Protein AF-A0A9P6DRA9-F1 (afdb_monomer)

Radius of gyration: 24.25 Å; Cα contacts (8 Å, |Δi|>4): 287; chains: 1; bounding box: 82×42×51 Å

Organism: NCBI:txid1448309

Nearest PDB structures (foldseek):
  8rbz-assembly1_o  TM=2.552E-01  e=4.392E-01  Homo sapiens
  6w2q-assembly1_A  TM=3.261E-01  e=1.618E+00  synthetic construct
  7mwr-assembly1_B  TM=3.137E-01  e=1.915E+00  synthetic construct
  6q84-assembly2_D  TM=2.430E-01  e=1.915E+00  Saccharomyces cerevisiae S288C

Mean predicted aligned error: 11.17 Å

Secondary structure (DSSP, 8-state):
--HHHHHHS-SSHHHHHHHHHHHHHHHHHHT-HHHHHHHHHHHHHH--S--THHHHHHHTHHHHHHHHHTT-HHHHHHHHHHHHHS-HHHHHHHHHHHT-TTSHHHH---S-THHHHHHHHHHHHHHHHHGGG----SS-HHHHHHHHHHHHHHHHHHHTTS---HHHHHHHHHHHHHHHHHHHHHS-TT--HHHHHHHHHHHHHHHHHHHHHHGGGS-HHHHHHHHHHH-GGGS--PPPPP--TTHHHHHHHHHHHHHHHHHHHS-TTTTTTGGGS-HHHHHHHHHHHHHHHHHS--SSS--------HHHIIIIIHHHHHHHHHHSS-TT-TTTTHHHHTTS--

Sequence (346 aa):
MSLFTQLCESDSDSDAEKILVGHVTSALENGTLGTVVQVLRDIYSRSSSLNPLESAALSALPLVLVPAIRGDDSSSELVHLIGIHANAKEVILSIDELMDPGHPMFQNDEGPGDALDTRLMLILDLYQSTVPRLVIRKRPPAETLRPILERLSDAIVTLSYSEISVFNVMTSASRFADVAFTWATQSRSGCSSEDHEAIKKILTEFLLKSLVACSSRIDPDIALRVFQKVQPRYTLPRPPAPPTISHSDATRELVLLIYTTFSRIQDSSELRKYRDSEPIVTLGALVLSVHVQHLNPPLSRAPLVLPLEEGIIMRTIIPALISSAATTAIPGISGSRHLLNELYDE

Structure (mmCIF, N/CA/C/O backbone):
data_AF-A0A9P6DRA9-F1
#
_entry.id   AF-A0A9P6DRA9-F1
#
loop_
_atom_site.group_PDB
_atom_site.id
_atom_site.type_symbol
_atom_site.label_atom_id
_atom_site.label_alt_id
_atom_site.label_comp_id
_atom_site.label_asym_id
_atom_site.label_entity_id
_atom_site.label_seq_id
_atom_site.pdbx_PDB_ins_code
_atom_site.Cartn_x
_atom_site.Cartn_y
_atom_site.Cartn_z
_atom_site.occupancy
_atom_site.B_iso_or_equiv
_atom_site.auth_seq_id
_atom_site.auth_comp_id
_atom_site.auth_asym_id
_atom_site.auth_atom_id
_atom_site.pdbx_PDB_model_num
ATOM 1 N N . MET A 1 1 ? 32.140 -5.575 -18.107 1.00 72.94 1 MET A N 1
ATOM 2 C CA . MET A 1 1 ? 32.241 -5.726 -16.638 1.00 72.94 1 MET A CA 1
ATOM 3 C C . MET A 1 1 ? 30.837 -5.978 -16.106 1.00 72.94 1 MET A C 1
ATOM 5 O O . MET A 1 1 ? 29.932 -5.305 -16.586 1.00 72.94 1 MET A O 1
ATOM 9 N N . SER A 1 2 ? 30.626 -6.969 -15.232 1.00 91.25 2 SER A N 1
ATOM 10 C CA . SER A 1 2 ? 29.273 -7.318 -14.760 1.00 91.25 2 SER A CA 1
ATOM 11 C C . SER A 1 2 ? 28.675 -6.198 -13.897 1.00 91.25 2 SER A C 1
ATOM 13 O O . SER A 1 2 ? 29.433 -5.492 -13.234 1.00 91.25 2 SER A O 1
ATOM 15 N N . LEU A 1 3 ? 27.344 -6.040 -13.893 1.00 89.81 3 LEU A N 1
ATOM 16 C CA . LEU A 1 3 ? 26.649 -5.074 -13.027 1.00 89.81 3 LEU A CA 1
ATOM 17 C C . LEU A 1 3 ? 27.042 -5.267 -11.554 1.00 89.81 3 LEU A C 1
ATOM 19 O O . LEU A 1 3 ? 27.358 -4.301 -10.873 1.00 89.81 3 LEU A O 1
ATOM 23 N N . PHE A 1 4 ? 27.113 -6.523 -11.099 1.00 89.44 4 PHE A N 1
ATOM 24 C CA . PHE A 1 4 ? 27.575 -6.878 -9.756 1.00 89.44 4 PHE A CA 1
ATOM 25 C C . PHE A 1 4 ? 28.947 -6.270 -9.446 1.00 89.44 4 PHE A C 1
ATOM 27 O O . PHE A 1 4 ? 29.115 -5.595 -8.440 1.00 89.44 4 PHE A O 1
ATOM 34 N N . THR A 1 5 ? 29.917 -6.470 -10.340 1.00 89.62 5 THR A N 1
ATOM 35 C CA . THR A 1 5 ? 31.277 -5.943 -10.175 1.00 89.62 5 THR A CA 1
ATOM 36 C C . THR A 1 5 ? 31.275 -4.418 -10.107 1.00 89.62 5 THR A C 1
ATOM 38 O O . THR A 1 5 ? 31.877 -3.864 -9.200 1.00 89.62 5 THR A O 1
ATOM 41 N N . GLN A 1 6 ? 30.542 -3.748 -11.004 1.00 90.88 6 GLN A N 1
ATOM 42 C CA . GLN A 1 6 ? 30.469 -2.281 -11.036 1.00 90.88 6 GLN A CA 1
ATOM 43 C C . GLN A 1 6 ? 29.863 -1.697 -9.752 1.00 90.88 6 GLN A C 1
ATOM 45 O O . GLN A 1 6 ? 30.344 -0.686 -9.256 1.00 90.88 6 GLN A O 1
ATOM 50 N N . LEU A 1 7 ? 28.828 -2.342 -9.204 1.00 88.94 7 LEU A N 1
ATOM 51 C CA . LEU A 1 7 ? 28.186 -1.916 -7.958 1.00 88.94 7 LEU A CA 1
ATOM 52 C C . LEU A 1 7 ? 29.038 -2.224 -6.721 1.00 88.94 7 LEU A C 1
ATOM 54 O O . LEU A 1 7 ? 28.969 -1.498 -5.738 1.00 88.94 7 LEU A O 1
ATOM 58 N N . CYS A 1 8 ? 29.831 -3.297 -6.740 1.00 85.81 8 CYS A N 1
ATOM 59 C CA . CYS A 1 8 ? 30.747 -3.613 -5.642 1.00 85.81 8 CYS A CA 1
ATOM 60 C C . CYS A 1 8 ? 32.013 -2.744 -5.649 1.00 85.81 8 CYS A C 1
ATOM 62 O O . CYS A 1 8 ? 32.604 -2.543 -4.593 1.00 85.81 8 CYS A O 1
ATOM 64 N N . GLU A 1 9 ? 32.437 -2.264 -6.819 1.00 89.19 9 GLU A N 1
ATOM 65 C CA . GLU A 1 9 ? 33.625 -1.417 -7.000 1.00 89.19 9 GLU A CA 1
ATOM 66 C C . GLU A 1 9 ? 33.310 0.088 -6.937 1.00 89.19 9 GLU A C 1
ATOM 68 O O . GLU A 1 9 ? 34.213 0.901 -7.101 1.00 89.19 9 GLU A O 1
ATOM 73 N N . SER A 1 10 ? 32.052 0.489 -6.720 1.00 88.62 10 SER A N 1
ATOM 74 C CA . SER A 1 10 ? 31.694 1.906 -6.637 1.00 88.62 10 SER A CA 1
ATOM 75 C C . SER A 1 10 ? 32.266 2.551 -5.371 1.00 88.62 10 SER A C 1
ATOM 77 O O . SER A 1 10 ? 31.945 2.129 -4.259 1.00 88.62 10 SER A O 1
ATOM 79 N N . ASP A 1 11 ? 33.040 3.622 -5.542 1.00 85.69 11 ASP A N 1
ATOM 80 C CA . ASP A 1 11 ? 33.668 4.357 -4.437 1.00 85.69 11 ASP A CA 1
ATOM 81 C C . ASP A 1 11 ? 32.682 5.258 -3.663 1.00 85.69 11 ASP A C 1
ATOM 83 O O . ASP A 1 11 ? 32.987 5.711 -2.557 1.00 85.69 11 ASP A O 1
ATOM 87 N N . SER A 1 12 ? 31.500 5.541 -4.232 1.00 88.12 12 SER A N 1
ATOM 88 C CA . SER A 1 12 ? 30.476 6.397 -3.623 1.00 88.12 12 SER A CA 1
ATOM 89 C C . SER A 1 12 ? 29.043 5.951 -3.940 1.00 88.12 12 SER A C 1
ATOM 91 O O . SER A 1 12 ? 28.777 5.381 -5.000 1.00 88.12 12 SER A O 1
ATOM 93 N N . ASP A 1 13 ? 28.097 6.289 -3.054 1.00 85.69 13 ASP A N 1
ATOM 94 C CA . ASP A 1 13 ? 26.659 6.037 -3.255 1.00 85.69 13 ASP A CA 1
ATOM 95 C C . ASP A 1 13 ? 26.135 6.705 -4.538 1.00 85.69 13 ASP A C 1
ATOM 97 O O . ASP A 1 13 ? 25.314 6.133 -5.251 1.00 85.69 13 ASP A O 1
ATOM 101 N N . SER A 1 14 ? 26.661 7.889 -4.878 1.00 88.56 14 SER A N 1
ATOM 102 C CA . SER A 1 14 ? 26.287 8.615 -6.099 1.00 88.56 14 SER A CA 1
ATOM 103 C C . SER A 1 14 ? 26.729 7.885 -7.370 1.00 88.56 14 SER A C 1
ATOM 105 O O . SER A 1 14 ? 26.043 7.945 -8.392 1.00 88.56 14 SER A O 1
ATOM 107 N N . ASP A 1 15 ? 27.867 7.191 -7.331 1.00 91.12 15 ASP A N 1
ATOM 108 C CA . ASP A 1 15 ? 28.333 6.408 -8.474 1.00 91.12 15 ASP A CA 1
ATOM 109 C C . ASP A 1 15 ? 27.529 5.113 -8.605 1.00 91.12 15 ASP A C 1
ATOM 111 O O . ASP A 1 15 ? 27.092 4.785 -9.709 1.00 91.12 15 ASP A O 1
ATOM 115 N N . ALA A 1 16 ? 27.243 4.435 -7.486 1.00 90.12 16 ALA A N 1
ATOM 116 C CA . ALA A 1 16 ? 26.356 3.271 -7.460 1.00 90.12 16 ALA A CA 1
ATOM 117 C C . ALA A 1 16 ? 24.960 3.604 -8.013 1.00 90.12 16 ALA A C 1
ATOM 119 O O . ALA A 1 16 ? 24.405 2.838 -8.803 1.00 90.12 16 ALA A O 1
ATOM 120 N N . GLU A 1 17 ? 24.419 4.767 -7.647 1.00 91.00 17 GLU A N 1
ATOM 121 C CA . GLU A 1 17 ? 23.147 5.290 -8.143 1.00 91.00 17 GLU A CA 1
ATOM 122 C C . GLU A 1 17 ? 23.158 5.481 -9.659 1.00 91.00 17 GLU A C 1
ATOM 124 O O . GLU A 1 17 ? 22.312 4.917 -10.353 1.00 91.00 17 GLU A O 1
ATOM 129 N N . LYS A 1 18 ? 24.142 6.209 -10.200 1.00 92.75 18 LYS A N 1
ATOM 130 C CA . LYS A 1 18 ? 24.257 6.432 -11.652 1.00 92.75 18 LYS A CA 1
ATOM 131 C C . LYS A 1 18 ? 24.418 5.125 -12.419 1.00 92.75 18 LYS A C 1
ATOM 133 O O . LYS A 1 18 ? 23.817 4.968 -13.481 1.00 92.75 18 LYS A O 1
ATOM 138 N N . ILE A 1 19 ? 25.221 4.197 -11.888 1.00 93.88 19 ILE A N 1
ATOM 139 C CA . ILE A 1 19 ? 25.411 2.869 -12.474 1.00 93.88 19 ILE A CA 1
ATOM 140 C C . ILE A 1 19 ? 24.065 2.147 -12.506 1.00 93.88 19 ILE A C 1
ATOM 142 O O . ILE A 1 19 ? 23.621 1.742 -13.581 1.00 93.88 19 ILE A O 1
ATOM 146 N N . LEU A 1 20 ? 23.384 2.020 -11.365 1.00 93.31 20 LEU A N 1
ATOM 147 C CA . LEU A 1 20 ? 22.133 1.275 -11.298 1.00 93.31 20 LEU A CA 1
ATOM 148 C C . LEU A 1 20 ? 21.046 1.902 -12.173 1.00 93.31 20 LEU A C 1
ATOM 150 O O . LEU A 1 20 ? 20.429 1.190 -12.960 1.00 93.31 2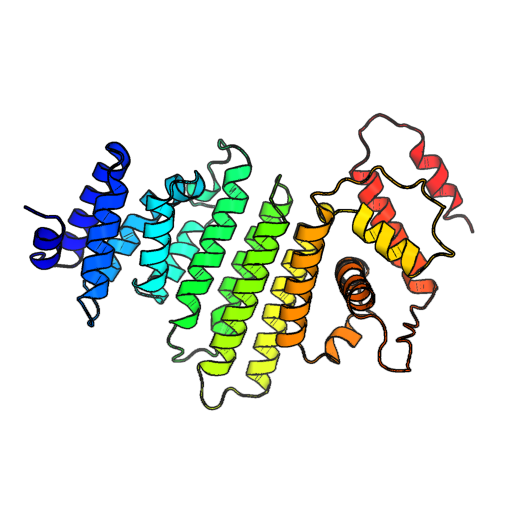0 LEU A O 1
ATOM 154 N N . VAL A 1 21 ? 20.854 3.219 -12.099 1.00 94.38 21 VAL A N 1
ATOM 155 C CA . VAL A 1 21 ? 19.887 3.951 -12.929 1.00 94.38 21 VAL A CA 1
ATOM 156 C C . VAL A 1 21 ? 20.195 3.773 -14.417 1.00 94.38 21 VAL A C 1
ATOM 158 O O . VAL A 1 21 ? 19.284 3.504 -15.201 1.00 94.38 21 VAL A O 1
ATOM 161 N N . GLY A 1 22 ? 21.469 3.848 -14.817 1.00 95.19 22 GLY A N 1
ATOM 162 C CA . GLY A 1 22 ? 21.889 3.621 -16.200 1.00 95.19 22 GLY A CA 1
ATOM 163 C C . GLY A 1 22 ? 21.593 2.199 -16.686 1.00 95.19 22 GLY A C 1
ATOM 164 O O . GLY A 1 22 ? 21.068 2.018 -17.786 1.00 95.19 22 GLY A O 1
ATOM 165 N N . HIS A 1 23 ? 21.865 1.187 -15.855 1.00 95.31 23 HIS A N 1
ATOM 166 C CA . HIS A 1 23 ? 21.555 -0.211 -16.176 1.00 95.31 23 HIS A CA 1
ATOM 167 C C . HIS A 1 23 ? 20.053 -0.490 -16.188 1.00 95.31 23 HIS A C 1
ATOM 169 O O . HIS A 1 23 ? 19.598 -1.191 -17.082 1.00 95.31 23 HIS A O 1
ATOM 175 N N . VAL A 1 24 ? 19.275 0.071 -15.258 1.00 95.75 24 VAL A N 1
ATOM 176 C CA . VAL A 1 24 ? 17.808 -0.058 -15.241 1.00 95.75 24 VAL A CA 1
ATOM 177 C C . VAL A 1 24 ? 17.201 0.592 -16.481 1.00 95.75 24 VAL A C 1
ATOM 179 O O . VAL A 1 24 ? 16.400 -0.044 -17.158 1.00 95.75 24 VAL A O 1
ATOM 182 N N . THR A 1 25 ? 17.627 1.809 -16.829 1.00 95.94 25 THR A N 1
ATOM 183 C CA . THR A 1 25 ? 17.145 2.522 -18.024 1.00 95.94 25 THR A CA 1
ATOM 184 C C . THR A 1 25 ? 17.449 1.723 -19.291 1.00 95.94 25 THR A C 1
ATOM 186 O O . THR A 1 25 ? 16.544 1.412 -20.060 1.00 95.94 25 THR A O 1
ATOM 189 N N . SER A 1 26 ? 18.703 1.291 -19.460 1.00 96.50 26 SER A N 1
ATOM 190 C CA . SER A 1 26 ? 19.110 0.455 -20.596 1.00 96.50 26 SER A CA 1
ATOM 191 C C . SER A 1 26 ? 18.370 -0.888 -20.624 1.00 96.50 26 SER A C 1
ATOM 193 O O . SER A 1 26 ? 17.973 -1.368 -21.685 1.00 96.50 26 SER A O 1
ATOM 195 N N . ALA A 1 27 ? 18.137 -1.511 -19.468 1.00 96.19 27 ALA A N 1
ATOM 196 C CA . ALA A 1 27 ? 17.437 -2.787 -19.395 1.00 96.19 27 ALA A CA 1
ATOM 197 C C . ALA A 1 27 ? 15.935 -2.662 -19.686 1.00 96.19 27 ALA A C 1
ATOM 199 O O . ALA A 1 27 ? 15.360 -3.595 -20.245 1.00 96.19 27 ALA A O 1
ATOM 200 N N . LEU A 1 28 ? 15.312 -1.529 -19.350 1.00 94.69 28 LEU A N 1
ATOM 201 C CA . LEU A 1 28 ? 13.937 -1.211 -19.741 1.00 94.69 28 LEU A CA 1
ATOM 202 C C . LEU A 1 28 ? 13.821 -1.036 -21.261 1.00 94.69 28 LEU A C 1
ATOM 204 O O . LEU A 1 28 ? 12.912 -1.595 -21.866 1.00 94.69 28 LEU A O 1
ATOM 208 N N . GLU A 1 29 ? 14.768 -0.333 -21.888 1.00 94.69 29 GLU A N 1
ATOM 209 C CA . GLU A 1 29 ? 14.801 -0.147 -23.348 1.00 94.69 29 GLU A CA 1
ATOM 210 C C . GLU A 1 29 ? 15.015 -1.466 -24.107 1.00 94.69 29 GLU A C 1
ATOM 212 O O . GLU A 1 29 ? 14.423 -1.685 -25.163 1.00 94.69 29 GLU A O 1
ATOM 217 N N . ASN A 1 30 ? 15.842 -2.360 -23.557 1.00 96.12 30 ASN A N 1
ATOM 218 C CA . ASN A 1 30 ? 16.223 -3.617 -24.202 1.00 96.12 30 ASN A CA 1
ATOM 219 C C . ASN A 1 30 ? 15.368 -4.828 -23.781 1.00 96.12 30 ASN A C 1
ATOM 221 O O . ASN A 1 30 ? 15.591 -5.930 -24.284 1.00 96.12 30 ASN A O 1
ATOM 225 N N . GLY A 1 31 ? 14.419 -4.665 -22.851 1.00 94.00 31 GLY A N 1
ATOM 226 C CA . GLY A 1 31 ? 13.605 -5.769 -22.323 1.00 94.00 31 GLY A CA 1
ATOM 227 C C . GLY A 1 31 ? 14.401 -6.792 -21.497 1.00 94.00 31 GLY A C 1
ATOM 228 O O . GLY A 1 31 ? 14.045 -7.967 -21.447 1.00 94.00 31 GLY A O 1
ATOM 229 N N . THR A 1 32 ? 15.500 -6.373 -20.861 1.00 96.31 32 THR A N 1
ATOM 230 C CA . THR A 1 32 ? 16.402 -7.245 -20.085 1.00 96.31 32 THR A CA 1
ATOM 231 C C . THR A 1 32 ? 16.339 -6.996 -18.578 1.00 96.31 32 THR A C 1
ATOM 233 O O . THR A 1 32 ? 17.243 -7.422 -17.852 1.00 96.31 32 THR A O 1
ATOM 236 N N . LEU A 1 33 ? 15.297 -6.319 -18.079 1.00 96.25 33 LEU A N 1
ATOM 237 C CA . LEU A 1 33 ? 15.190 -5.912 -16.671 1.00 96.25 33 LEU A CA 1
ATOM 238 C C . LEU A 1 33 ? 15.271 -7.093 -15.692 1.00 96.25 33 LEU A C 1
ATOM 240 O O . LEU A 1 33 ? 15.923 -6.975 -14.656 1.00 96.25 33 LEU A O 1
ATOM 244 N N . GLY A 1 34 ? 14.732 -8.261 -16.053 1.00 96.06 34 GLY A N 1
ATOM 245 C CA . GLY A 1 34 ? 14.840 -9.473 -15.233 1.00 96.06 34 GLY A CA 1
ATOM 246 C C . GLY A 1 34 ? 16.286 -9.871 -14.892 1.00 96.06 34 GLY A C 1
ATOM 247 O O . GLY A 1 34 ? 16.544 -10.407 -13.816 1.00 96.06 34 GLY A O 1
ATOM 248 N N . THR A 1 35 ? 17.264 -9.544 -15.750 1.00 95.75 35 THR A N 1
ATOM 249 C CA . THR A 1 35 ? 18.687 -9.792 -15.445 1.00 95.75 35 THR A CA 1
ATOM 250 C C . THR A 1 35 ? 19.215 -8.860 -14.354 1.00 95.75 35 THR A C 1
ATOM 252 O O . THR A 1 35 ? 19.951 -9.307 -13.475 1.00 95.75 35 THR A O 1
ATOM 255 N N . VAL A 1 36 ? 18.796 -7.590 -14.358 1.00 95.00 36 VAL A N 1
ATOM 256 C CA . VAL A 1 36 ? 19.137 -6.605 -13.319 1.00 95.00 36 VAL A CA 1
ATOM 257 C C . VAL A 1 36 ? 18.518 -7.024 -11.987 1.00 95.00 36 VAL A C 1
ATOM 259 O O . VAL A 1 36 ? 19.210 -7.056 -10.972 1.00 95.00 36 VAL A O 1
ATOM 262 N N . VAL A 1 37 ? 17.246 -7.432 -12.004 1.00 95.31 37 VAL A N 1
ATOM 263 C CA . VAL A 1 37 ? 16.518 -7.935 -10.829 1.00 95.31 37 VAL A CA 1
ATOM 264 C C . VAL A 1 37 ? 17.209 -9.153 -10.220 1.00 95.31 37 VAL A C 1
ATOM 266 O O . VAL A 1 37 ? 17.432 -9.186 -9.010 1.00 95.31 37 VAL A O 1
ATOM 269 N N . GLN A 1 38 ? 17.612 -10.129 -11.040 1.00 95.19 38 GLN A N 1
ATOM 270 C CA . GLN A 1 38 ? 18.335 -11.305 -10.551 1.00 95.19 38 GLN A CA 1
ATOM 271 C C . GLN A 1 38 ? 19.672 -10.921 -9.903 1.00 95.19 38 GLN A C 1
ATOM 273 O O . GLN A 1 38 ? 19.994 -11.430 -8.832 1.00 95.19 38 GLN A O 1
ATOM 278 N N . VAL A 1 39 ? 20.430 -10.001 -10.510 1.00 92.88 39 VAL A N 1
ATOM 279 C CA . VAL A 1 39 ? 21.697 -9.519 -9.937 1.00 92.88 39 VAL A CA 1
ATOM 280 C C . VAL A 1 39 ? 21.462 -8.825 -8.595 1.00 92.88 39 VAL A C 1
ATOM 282 O O . VAL A 1 39 ? 22.180 -9.105 -7.637 1.00 92.88 39 VAL A O 1
ATOM 285 N N . LEU A 1 40 ? 20.448 -7.964 -8.489 1.00 91.94 40 LEU A N 1
ATOM 286 C CA . LEU A 1 40 ? 20.106 -7.298 -7.231 1.00 91.94 40 LEU A CA 1
ATOM 287 C C . LEU A 1 40 ? 19.668 -8.298 -6.156 1.00 91.94 40 LEU A C 1
ATOM 289 O O . LEU A 1 40 ? 20.142 -8.212 -5.025 1.00 91.94 40 LEU A O 1
ATOM 293 N N . ARG A 1 41 ? 18.837 -9.288 -6.506 1.00 92.06 41 ARG A N 1
ATOM 294 C CA . ARG A 1 41 ? 18.448 -10.380 -5.600 1.00 92.06 41 ARG A CA 1
ATOM 295 C C . ARG A 1 41 ? 19.672 -11.130 -5.081 1.00 92.06 41 ARG A C 1
ATOM 297 O O . ARG A 1 41 ? 19.789 -11.356 -3.876 1.00 92.06 41 ARG A O 1
ATOM 304 N N . ASP A 1 42 ? 20.600 -11.473 -5.969 1.00 91.31 42 ASP A N 1
ATOM 305 C CA . ASP A 1 42 ? 21.836 -12.154 -5.594 1.00 91.31 42 ASP A CA 1
ATOM 306 C C . ASP A 1 42 ? 22.679 -11.285 -4.648 1.00 91.31 42 ASP A C 1
ATOM 308 O O . ASP A 1 42 ? 23.197 -11.797 -3.654 1.00 91.31 42 ASP A O 1
ATOM 312 N N . ILE A 1 43 ? 22.771 -9.972 -4.890 1.00 89.12 43 ILE A N 1
ATOM 313 C CA . ILE A 1 43 ? 23.485 -9.040 -4.003 1.00 89.12 43 ILE A CA 1
ATOM 314 C C . ILE A 1 43 ? 22.823 -8.969 -2.621 1.00 89.12 43 ILE A C 1
ATOM 316 O O . ILE A 1 43 ? 23.511 -9.131 -1.611 1.00 89.12 43 ILE A O 1
ATOM 320 N N . TYR A 1 44 ? 21.502 -8.778 -2.559 1.00 88.81 44 TYR A N 1
ATOM 321 C CA . TYR A 1 44 ? 20.767 -8.700 -1.293 1.00 88.81 44 TYR A CA 1
ATOM 322 C C . TYR A 1 44 ? 20.788 -10.019 -0.513 1.00 88.81 44 TYR A C 1
ATOM 324 O O . TYR A 1 44 ? 20.808 -9.999 0.713 1.00 88.81 44 TYR A O 1
ATOM 332 N N . SER A 1 45 ? 20.848 -11.166 -1.197 1.00 88.81 45 SER A N 1
ATOM 333 C CA . SER A 1 45 ? 20.975 -12.473 -0.538 1.00 88.81 45 SER A CA 1
ATOM 334 C C . SER A 1 45 ? 22.358 -12.713 0.084 1.00 88.81 45 SER A C 1
ATOM 336 O O . SER A 1 45 ? 22.481 -13.479 1.039 1.00 88.81 45 SER A O 1
ATOM 338 N N . ARG A 1 46 ? 23.406 -12.075 -0.457 1.00 87.69 46 ARG A N 1
ATOM 339 C CA . ARG A 1 46 ? 24.804 -12.269 -0.036 1.00 87.69 46 ARG A CA 1
ATOM 340 C C . ARG A 1 46 ? 25.281 -11.231 0.971 1.00 87.69 46 ARG A C 1
ATOM 342 O O . ARG A 1 46 ? 26.181 -11.531 1.752 1.00 87.69 46 ARG A O 1
ATOM 349 N N . SER A 1 47 ? 24.723 -10.024 0.938 1.00 81.06 47 SER A N 1
ATOM 350 C CA . SER A 1 47 ? 25.123 -8.943 1.834 1.00 81.06 47 SER A CA 1
ATOM 351 C C . SER A 1 47 ? 24.174 -8.844 3.021 1.00 81.06 47 SER A C 1
ATOM 353 O O . SER A 1 47 ? 23.007 -8.491 2.881 1.00 81.06 47 SER A O 1
ATOM 355 N N . SER A 1 48 ? 24.691 -9.137 4.211 1.00 66.69 48 SER A N 1
ATOM 356 C CA . SER A 1 48 ? 23.981 -8.953 5.480 1.00 66.69 48 SER A CA 1
ATOM 357 C C . SER A 1 48 ? 24.118 -7.535 6.060 1.00 66.69 48 S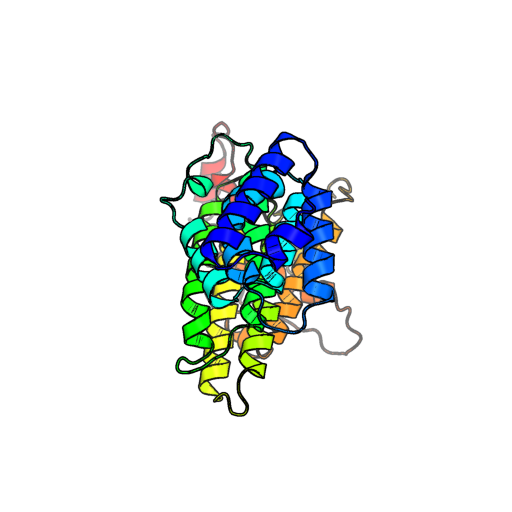ER A C 1
ATOM 359 O O . SER A 1 48 ? 23.552 -7.263 7.116 1.00 66.69 48 SER A O 1
ATOM 361 N N . SER A 1 49 ? 24.875 -6.635 5.418 1.00 58.31 49 SER A N 1
ATOM 362 C CA . SER A 1 49 ? 25.112 -5.260 5.888 1.00 58.31 49 SER A CA 1
ATOM 363 C C . SER A 1 49 ? 24.501 -4.213 4.958 1.00 58.31 49 SER A C 1
ATOM 365 O O . SER A 1 49 ? 24.522 -4.394 3.744 1.00 58.31 49 SER A O 1
ATOM 367 N N . LEU A 1 50 ? 24.008 -3.119 5.559 1.00 56.53 50 LEU A N 1
ATOM 368 C CA . LEU A 1 50 ? 23.474 -1.898 4.931 1.00 56.53 50 LEU A CA 1
ATOM 369 C C . LEU A 1 50 ? 24.282 -1.536 3.677 1.00 56.53 50 LEU A C 1
ATOM 371 O O . LEU A 1 50 ? 25.426 -1.089 3.776 1.00 56.53 50 LEU A O 1
ATOM 375 N N . ASN A 1 51 ? 23.713 -1.819 2.507 1.00 66.06 51 ASN A N 1
ATOM 376 C CA . ASN A 1 51 ? 24.416 -1.701 1.236 1.00 66.06 51 ASN A CA 1
ATOM 377 C C . ASN A 1 51 ? 24.298 -0.260 0.705 1.00 66.06 51 ASN A C 1
ATOM 379 O O . ASN A 1 51 ? 23.200 0.296 0.738 1.00 66.06 51 ASN A O 1
ATOM 383 N N . PRO A 1 52 ? 25.347 0.294 0.065 1.00 62.38 52 PRO A N 1
ATOM 384 C CA . PRO A 1 52 ? 25.266 1.548 -0.711 1.00 62.38 52 PRO A CA 1
ATOM 385 C C . PRO A 1 52 ? 24.190 1.506 -1.823 1.00 62.38 52 PRO A C 1
ATOM 387 O O . PRO A 1 52 ? 23.720 2.522 -2.328 1.00 62.38 52 PRO A O 1
ATOM 390 N N . LEU A 1 53 ? 23.718 0.301 -2.154 1.00 73.50 53 LEU A N 1
ATOM 391 C CA . LEU A 1 53 ? 22.605 0.036 -3.063 1.00 73.50 53 LEU A CA 1
ATOM 392 C C . LEU A 1 53 ? 21.237 0.498 -2.559 1.00 73.50 53 LEU A C 1
ATOM 394 O O . LEU A 1 53 ? 20.313 0.572 -3.362 1.00 73.50 53 LEU A O 1
ATOM 398 N N . GLU A 1 54 ? 21.074 0.784 -1.265 1.00 81.00 54 GLU A N 1
ATOM 399 C CA . GLU A 1 54 ? 19.796 1.270 -0.735 1.00 81.00 54 GLU A CA 1
ATOM 400 C C . GLU A 1 54 ? 19.395 2.600 -1.378 1.00 81.00 54 GLU A C 1
ATOM 402 O O . GLU A 1 54 ? 18.256 2.737 -1.821 1.00 81.00 54 GLU A O 1
ATOM 407 N N . SER A 1 55 ? 20.336 3.546 -1.482 1.00 81.88 55 SER A N 1
ATOM 408 C CA . SER A 1 55 ? 20.097 4.841 -2.130 1.00 81.88 55 SER A CA 1
ATOM 409 C C . SER A 1 55 ? 19.935 4.681 -3.639 1.00 81.88 55 SER A C 1
ATOM 411 O O . SER A 1 55 ? 19.004 5.220 -4.227 1.00 81.88 55 SER A O 1
ATOM 413 N N . ALA A 1 56 ? 20.800 3.878 -4.266 1.00 82.06 56 ALA A N 1
ATOM 414 C CA . ALA A 1 56 ? 20.766 3.652 -5.707 1.00 82.06 56 ALA A CA 1
ATOM 415 C C . ALA A 1 56 ? 19.431 3.051 -6.180 1.00 82.06 56 ALA A C 1
ATOM 417 O O . ALA A 1 56 ? 18.902 3.438 -7.222 1.00 82.06 56 ALA A O 1
ATOM 418 N N . ALA A 1 57 ? 18.886 2.090 -5.426 1.00 84.31 57 ALA A N 1
ATOM 419 C CA . ALA A 1 57 ? 17.648 1.406 -5.784 1.00 84.31 57 ALA A CA 1
ATOM 420 C C . ALA A 1 57 ? 16.427 2.335 -5.682 1.00 84.31 57 ALA A C 1
ATOM 422 O O . ALA A 1 57 ? 15.500 2.216 -6.481 1.00 84.31 57 ALA A O 1
ATOM 423 N N . LEU A 1 58 ? 16.446 3.296 -4.753 1.00 88.31 58 LEU A N 1
ATOM 424 C CA . LEU A 1 58 ? 15.392 4.304 -4.615 1.00 88.31 58 LEU A CA 1
ATOM 425 C C . LEU A 1 58 ? 15.317 5.235 -5.822 1.00 88.31 58 LEU A C 1
ATOM 427 O O . LEU A 1 58 ? 14.226 5.491 -6.323 1.00 88.31 58 LEU A O 1
ATOM 431 N N . SER A 1 59 ? 16.458 5.669 -6.353 1.00 89.19 59 SER A N 1
ATOM 432 C CA . SER A 1 59 ? 16.492 6.533 -7.540 1.00 89.19 59 SER A CA 1
ATOM 433 C C . SER A 1 59 ? 15.973 5.846 -8.804 1.00 89.19 59 SER A C 1
ATOM 435 O O . SER A 1 59 ? 15.553 6.512 -9.749 1.00 89.19 59 SER A O 1
ATOM 437 N N . ALA A 1 60 ? 15.955 4.511 -8.826 1.00 90.50 60 ALA A N 1
ATOM 438 C CA . ALA A 1 60 ? 15.338 3.743 -9.900 1.00 90.50 60 ALA A CA 1
ATOM 439 C C . ALA A 1 60 ? 13.807 3.633 -9.764 1.00 90.50 60 ALA A C 1
ATOM 441 O O . ALA A 1 60 ? 13.144 3.317 -10.753 1.00 90.50 60 ALA A O 1
ATOM 442 N N . LEU A 1 61 ? 13.229 3.905 -8.584 1.00 91.25 61 LEU A N 1
ATOM 443 C CA . LEU A 1 61 ? 11.806 3.697 -8.299 1.00 91.25 61 LEU A CA 1
ATOM 444 C C . LEU A 1 61 ? 10.874 4.420 -9.296 1.00 91.25 61 LEU A C 1
ATOM 446 O O . LEU A 1 61 ? 9.993 3.755 -9.848 1.00 91.25 61 LEU A O 1
ATOM 450 N N . PRO A 1 62 ? 11.064 5.715 -9.631 1.00 89.12 62 PRO A N 1
ATOM 451 C CA . PRO A 1 62 ? 10.201 6.393 -10.602 1.00 89.12 62 PRO A CA 1
ATOM 452 C C . PRO A 1 62 ? 10.245 5.764 -12.004 1.00 89.12 62 PRO A C 1
ATOM 454 O O . PRO A 1 62 ? 9.234 5.759 -12.706 1.00 89.12 62 PRO A O 1
ATOM 457 N N . LEU A 1 63 ? 11.398 5.207 -12.402 1.00 90.12 63 LEU A N 1
ATOM 458 C CA . LEU A 1 63 ? 11.604 4.600 -13.723 1.00 90.12 63 LEU A CA 1
ATOM 459 C C . LEU A 1 63 ? 10.855 3.276 -13.874 1.00 90.12 63 LEU A C 1
ATOM 461 O O . LEU A 1 63 ? 10.360 2.966 -14.956 1.00 90.12 63 LEU A O 1
ATOM 465 N N . VAL A 1 64 ? 10.776 2.498 -12.794 1.00 92.25 64 VAL A N 1
ATOM 466 C CA . VAL A 1 64 ? 10.226 1.133 -12.818 1.00 92.25 64 VAL A CA 1
ATOM 467 C C . VAL A 1 64 ? 8.749 1.094 -12.446 1.00 92.25 64 VAL A C 1
ATOM 469 O O . VAL A 1 64 ? 8.049 0.156 -12.813 1.00 92.25 64 VAL A O 1
ATOM 472 N N . LEU A 1 65 ? 8.229 2.130 -11.785 1.00 89.50 65 LEU A N 1
ATOM 473 C CA . LEU A 1 65 ? 6.819 2.166 -11.408 1.00 89.50 65 LEU A CA 1
ATOM 474 C C . LEU A 1 65 ? 5.889 2.192 -12.624 1.00 89.50 65 LEU A C 1
ATOM 476 O O . LEU A 1 65 ? 4.951 1.405 -12.669 1.00 89.50 65 LEU A O 1
ATOM 480 N N . VAL A 1 66 ? 6.136 3.044 -13.628 1.00 87.75 66 VAL A N 1
ATOM 481 C CA . VAL A 1 66 ? 5.255 3.129 -14.814 1.00 87.75 66 VAL A CA 1
ATOM 482 C C . VAL A 1 66 ? 5.172 1.796 -15.575 1.00 87.75 66 VAL A C 1
ATOM 484 O O . VAL A 1 66 ? 4.055 1.366 -15.870 1.00 87.75 66 VAL A O 1
ATOM 487 N N . PRO A 1 67 ? 6.287 1.105 -15.874 1.00 89.62 67 PRO A N 1
ATOM 488 C CA . PRO A 1 67 ? 6.232 -0.241 -16.436 1.00 89.62 67 PRO A CA 1
ATOM 489 C C . PRO A 1 67 ? 5.554 -1.268 -15.515 1.00 89.62 67 PRO A C 1
ATOM 491 O O . PRO A 1 67 ? 4.749 -2.057 -16.003 1.00 89.62 67 PRO A O 1
ATOM 494 N N . ALA A 1 68 ? 5.795 -1.226 -14.197 1.00 91.12 68 ALA A N 1
ATOM 495 C CA . ALA A 1 68 ? 5.135 -2.124 -13.240 1.00 91.12 68 ALA A CA 1
ATOM 496 C C . ALA A 1 68 ? 3.605 -1.967 -13.269 1.00 91.12 68 ALA A C 1
ATOM 498 O O . ALA A 1 68 ? 2.874 -2.949 -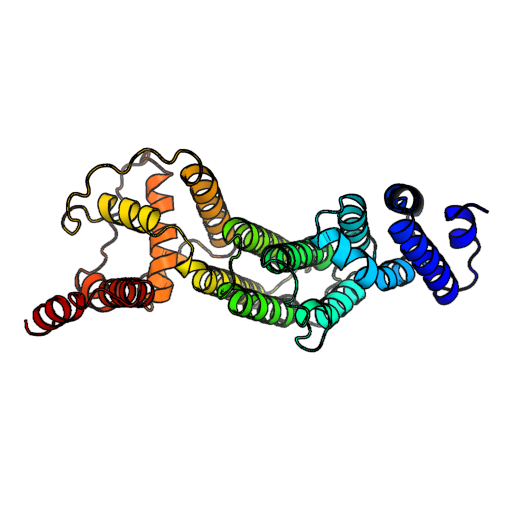13.342 1.00 91.12 68 ALA A O 1
ATOM 499 N N . ILE A 1 69 ? 3.117 -0.724 -13.320 1.00 88.00 69 ILE A N 1
ATOM 500 C CA . ILE A 1 69 ? 1.687 -0.399 -13.448 1.00 88.00 69 ILE A CA 1
ATOM 501 C C . ILE A 1 69 ? 1.091 -0.968 -14.743 1.00 88.00 69 ILE A C 1
ATOM 503 O O . ILE A 1 69 ? -0.081 -1.320 -14.788 1.00 88.00 69 ILE A O 1
ATOM 507 N N . ARG A 1 70 ? 1.894 -1.073 -15.806 1.00 88.06 70 ARG A N 1
ATOM 508 C CA . ARG A 1 70 ? 1.488 -1.666 -17.089 1.00 88.06 70 ARG A CA 1
ATOM 509 C C . ARG A 1 70 ? 1.572 -3.198 -17.103 1.00 88.06 70 ARG A C 1
ATOM 511 O O . ARG A 1 70 ? 1.373 -3.791 -18.160 1.00 88.06 70 ARG A O 1
ATOM 518 N N . GLY A 1 71 ? 1.858 -3.824 -15.962 1.00 89.19 71 GLY A N 1
ATOM 519 C CA . GLY A 1 71 ? 1.936 -5.275 -15.819 1.00 89.19 71 GLY A CA 1
ATOM 520 C C . GLY A 1 71 ? 3.293 -5.876 -16.185 1.00 89.19 71 GLY A C 1
ATOM 521 O O . GLY A 1 71 ? 3.355 -7.061 -16.493 1.00 89.19 71 GLY A O 1
ATOM 522 N N . ASP A 1 72 ? 4.381 -5.095 -16.185 1.00 93.38 72 ASP A N 1
ATOM 523 C CA . ASP A 1 72 ? 5.724 -5.667 -16.319 1.00 93.38 72 ASP A CA 1
ATOM 524 C C . ASP A 1 72 ? 6.149 -6.359 -15.010 1.00 93.38 72 ASP A C 1
ATOM 526 O O . ASP A 1 72 ? 6.402 -5.707 -13.988 1.00 93.38 72 ASP A O 1
ATOM 530 N N . ASP A 1 73 ? 6.235 -7.691 -15.045 1.00 94.19 73 ASP A N 1
ATOM 531 C CA . ASP A 1 73 ? 6.569 -8.523 -13.881 1.00 94.19 73 ASP A CA 1
ATOM 532 C C . ASP A 1 73 ? 7.955 -8.194 -13.310 1.00 94.19 73 ASP A C 1
ATOM 534 O O . ASP A 1 73 ? 8.131 -8.139 -12.094 1.00 94.19 73 ASP A O 1
ATOM 538 N N . SER A 1 74 ? 8.940 -7.923 -14.176 1.00 95.31 74 SER A N 1
ATOM 539 C CA . SER A 1 74 ? 10.307 -7.594 -13.743 1.00 95.31 74 SER A CA 1
ATOM 540 C C . SER A 1 74 ? 10.352 -6.262 -12.992 1.00 95.31 74 SER A C 1
ATOM 542 O O . SER A 1 74 ? 11.045 -6.132 -11.985 1.00 95.31 74 SER A O 1
ATOM 544 N N . SER A 1 75 ? 9.591 -5.273 -13.452 1.00 95.19 75 SER A N 1
ATOM 545 C CA . SER A 1 75 ? 9.479 -3.974 -12.797 1.00 95.19 75 SER A CA 1
ATOM 546 C C . SER A 1 75 ? 8.722 -4.080 -11.482 1.00 95.19 75 SER A C 1
ATOM 548 O O . SER A 1 75 ? 9.168 -3.519 -10.484 1.00 95.19 75 SER A O 1
ATOM 550 N N . SER A 1 76 ? 7.631 -4.849 -11.449 1.00 94.12 76 SER A N 1
ATOM 551 C CA . SER A 1 76 ? 6.883 -5.129 -10.215 1.00 94.12 76 SER A CA 1
ATOM 552 C C . SER A 1 76 ? 7.766 -5.820 -9.174 1.00 94.12 76 SER A C 1
ATOM 554 O O . SER A 1 76 ? 7.764 -5.462 -7.995 1.00 94.12 76 SER A O 1
ATOM 556 N N . GLU A 1 77 ? 8.596 -6.761 -9.618 1.00 94.62 77 GLU A N 1
ATOM 557 C CA . GLU A 1 77 ? 9.554 -7.443 -8.762 1.00 94.62 77 GLU A CA 1
ATOM 558 C C . GLU A 1 77 ? 10.675 -6.514 -8.269 1.00 94.62 77 GLU A C 1
ATOM 560 O O . GLU A 1 77 ? 11.063 -6.579 -7.101 1.00 94.62 77 GLU A O 1
ATOM 565 N N . LEU A 1 78 ? 11.161 -5.599 -9.111 1.00 94.88 78 LEU A N 1
ATOM 566 C CA . LEU A 1 78 ? 12.137 -4.591 -8.698 1.00 94.88 78 LEU A CA 1
ATOM 567 C C . LEU A 1 78 ? 11.554 -3.622 -7.658 1.00 94.88 78 LEU A C 1
ATOM 569 O O . LEU A 1 78 ? 12.203 -3.347 -6.650 1.00 94.88 78 LEU A O 1
ATOM 573 N N . VAL A 1 79 ? 10.314 -3.163 -7.856 1.00 95.12 79 VAL A N 1
ATOM 574 C CA . VAL A 1 79 ? 9.569 -2.358 -6.872 1.00 95.12 79 VAL A CA 1
ATOM 575 C C . VAL A 1 79 ? 9.460 -3.110 -5.542 1.00 95.12 79 VAL A C 1
ATOM 577 O O . VAL A 1 79 ? 9.727 -2.540 -4.482 1.00 95.12 79 VAL A O 1
ATOM 580 N N . HIS A 1 80 ? 9.152 -4.407 -5.584 1.00 94.31 80 HIS A N 1
ATOM 581 C CA . HIS A 1 80 ? 9.092 -5.247 -4.390 1.00 94.31 80 HIS A CA 1
ATOM 582 C C . HIS A 1 80 ? 10.451 -5.369 -3.677 1.00 94.31 80 HIS A C 1
ATOM 584 O O . HIS A 1 80 ? 10.521 -5.216 -2.455 1.00 94.31 80 HIS A O 1
ATOM 590 N N . LEU A 1 81 ? 11.544 -5.577 -4.422 1.00 93.44 81 LEU A N 1
ATOM 591 C CA . LEU A 1 81 ? 12.901 -5.609 -3.861 1.00 93.44 81 LEU A CA 1
ATOM 592 C C . LEU A 1 81 ? 13.273 -4.280 -3.189 1.00 93.44 81 LEU A C 1
ATOM 594 O O . LEU A 1 81 ? 13.828 -4.299 -2.088 1.00 93.44 81 LEU A O 1
ATOM 598 N N . ILE A 1 82 ? 12.924 -3.141 -3.800 1.00 93.62 82 ILE A N 1
ATOM 599 C CA . ILE A 1 82 ? 13.104 -1.809 -3.199 1.00 93.62 82 ILE A CA 1
ATOM 600 C C . ILE A 1 82 ? 12.324 -1.725 -1.879 1.00 93.62 82 ILE A C 1
ATOM 602 O O . ILE A 1 82 ? 12.895 -1.368 -0.848 1.00 93.62 82 ILE A O 1
ATOM 606 N N . GLY A 1 83 ? 11.050 -2.129 -1.879 1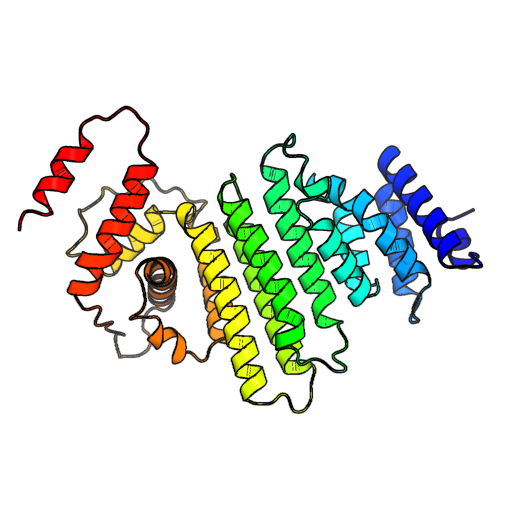.00 93.81 83 GLY A N 1
ATOM 607 C CA . GLY A 1 83 ? 10.190 -2.115 -0.691 1.00 93.81 83 GLY A CA 1
ATOM 608 C C . GLY A 1 83 ? 10.702 -2.970 0.476 1.00 93.81 83 GLY A C 1
ATOM 609 O O . GLY A 1 83 ? 10.483 -2.617 1.636 1.00 93.81 83 GLY A O 1
ATOM 610 N N . ILE A 1 84 ? 11.434 -4.055 0.204 1.00 92.81 84 ILE A N 1
ATOM 611 C CA . ILE A 1 84 ? 12.015 -4.929 1.239 1.00 92.81 84 ILE A CA 1
ATOM 612 C C . ILE A 1 84 ? 13.385 -4.433 1.711 1.00 92.81 84 ILE A C 1
ATOM 614 O O . ILE A 1 84 ? 13.659 -4.437 2.916 1.00 92.81 84 ILE A O 1
ATOM 618 N N . HIS A 1 85 ? 14.255 -4.034 0.783 1.00 91.06 85 HIS A N 1
ATOM 619 C CA . HIS A 1 85 ? 15.679 -3.860 1.070 1.00 91.06 85 HIS A CA 1
ATOM 620 C C . HIS A 1 85 ? 16.126 -2.404 1.197 1.00 91.06 85 HIS A C 1
ATOM 622 O O . HIS A 1 85 ? 17.083 -2.151 1.922 1.00 91.06 85 HIS A O 1
ATOM 628 N N . ALA A 1 86 ? 15.457 -1.444 0.553 1.00 91.50 86 ALA A N 1
ATOM 629 C CA . ALA A 1 86 ? 15.856 -0.041 0.639 1.00 91.50 86 ALA A CA 1
ATOM 630 C C . ALA A 1 86 ? 15.506 0.574 2.001 1.00 91.50 86 ALA A C 1
ATOM 632 O O . ALA A 1 86 ? 14.643 0.072 2.732 1.00 91.50 86 ALA A O 1
ATOM 633 N N . ASN A 1 87 ? 16.152 1.691 2.344 1.00 91.94 87 ASN A N 1
ATOM 634 C CA . ASN A 1 87 ? 15.903 2.399 3.594 1.00 91.94 87 ASN A CA 1
ATOM 635 C C . ASN A 1 87 ? 14.417 2.769 3.736 1.00 91.94 87 ASN A C 1
ATOM 637 O O . ASN A 1 87 ? 13.887 3.556 2.955 1.00 91.94 87 ASN A O 1
ATOM 641 N N . ALA A 1 88 ? 13.747 2.236 4.761 1.00 93.62 88 ALA A N 1
ATOM 642 C CA . ALA A 1 88 ? 12.296 2.353 4.877 1.00 93.62 88 ALA A CA 1
ATOM 643 C C . ALA A 1 88 ? 11.787 3.801 4.968 1.00 93.62 88 ALA A C 1
ATOM 645 O O . ALA A 1 88 ? 10.708 4.124 4.478 1.00 93.62 88 ALA A O 1
ATOM 646 N N . LYS A 1 89 ? 12.569 4.694 5.583 1.00 93.50 89 LYS A N 1
ATOM 647 C CA . LYS A 1 89 ? 12.200 6.106 5.692 1.00 93.50 89 LYS A CA 1
ATOM 648 C C . LYS A 1 89 ? 12.26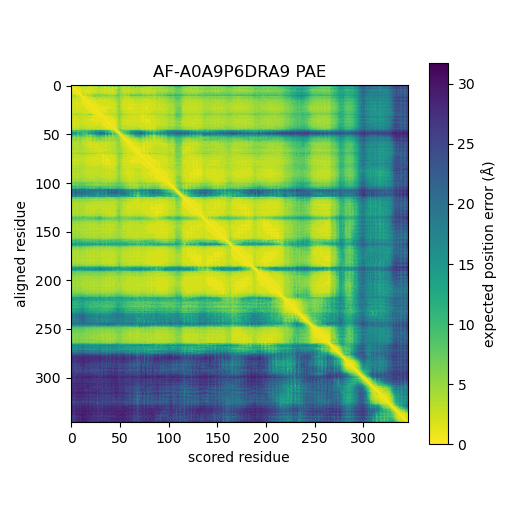0 6.793 4.327 1.00 93.50 89 LYS A C 1
ATOM 650 O O . LYS A 1 89 ? 11.345 7.534 3.991 1.00 93.50 89 LYS A O 1
ATOM 655 N N . GLU A 1 90 ? 13.314 6.535 3.562 1.00 93.25 90 GLU A N 1
ATOM 656 C CA . GLU A 1 90 ? 13.501 7.133 2.238 1.00 93.25 90 GLU A CA 1
ATOM 657 C C . GLU A 1 90 ? 12.518 6.553 1.208 1.00 93.25 90 GLU A C 1
ATOM 659 O O . GLU A 1 90 ? 12.007 7.298 0.375 1.00 93.25 90 GLU A O 1
ATOM 664 N N . VAL A 1 91 ? 12.150 5.266 1.322 1.00 94.44 91 VAL A N 1
ATOM 665 C CA . VAL A 1 91 ? 11.049 4.680 0.531 1.00 94.44 91 VAL A CA 1
ATOM 666 C C . VAL A 1 91 ? 9.745 5.444 0.782 1.00 94.44 91 VAL A C 1
ATOM 668 O O . VAL A 1 91 ? 9.090 5.842 -0.172 1.00 94.44 91 VAL A O 1
ATOM 671 N N . ILE A 1 92 ? 9.377 5.701 2.043 1.00 94.94 92 ILE A N 1
ATOM 672 C CA . ILE A 1 92 ? 8.146 6.449 2.365 1.00 94.94 92 ILE A CA 1
ATOM 673 C C . ILE A 1 92 ? 8.187 7.871 1.816 1.00 94.94 92 ILE A C 1
ATOM 675 O O . ILE A 1 92 ? 7.198 8.313 1.244 1.00 94.94 92 ILE A O 1
ATOM 679 N N . LEU A 1 93 ? 9.319 8.568 1.950 1.00 93.31 93 LEU A N 1
ATOM 680 C CA . LEU A 1 93 ? 9.475 9.911 1.385 1.00 93.31 93 LEU A CA 1
ATOM 681 C C . LEU A 1 93 ? 9.338 9.900 -0.141 1.00 93.31 93 LEU A C 1
ATOM 683 O O . LEU A 1 93 ? 8.667 10.765 -0.693 1.00 93.31 93 LEU A O 1
ATOM 687 N N . SER A 1 94 ? 9.908 8.892 -0.801 1.00 92.88 94 SER A N 1
ATOM 688 C CA . SER A 1 94 ? 9.782 8.718 -2.25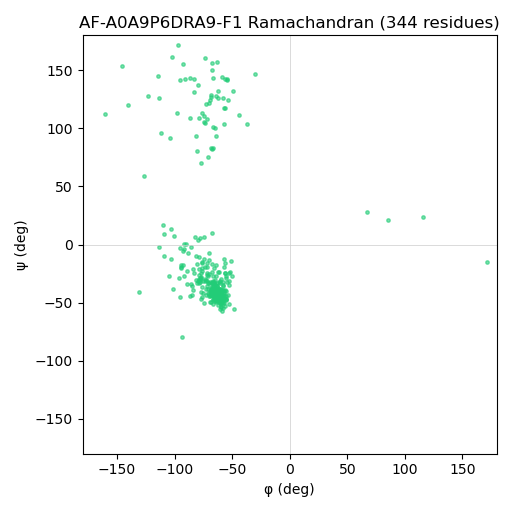0 1.00 92.88 94 SER A CA 1
ATOM 689 C C . SER A 1 94 ? 8.329 8.455 -2.649 1.00 92.88 94 SER A C 1
ATOM 691 O O . SER A 1 94 ? 7.841 9.045 -3.603 1.00 92.88 94 SER A O 1
ATOM 693 N N . ILE A 1 95 ? 7.602 7.613 -1.905 1.00 93.56 95 ILE A N 1
ATOM 694 C CA . ILE A 1 95 ? 6.169 7.378 -2.143 1.00 93.56 95 ILE A CA 1
ATOM 695 C C . ILE A 1 95 ? 5.366 8.666 -1.935 1.00 93.56 95 ILE A C 1
ATOM 697 O O . ILE A 1 95 ? 4.501 8.974 -2.749 1.00 93.56 95 ILE A O 1
ATOM 701 N N . ASP A 1 96 ? 5.660 9.435 -0.887 1.00 92.25 96 ASP A N 1
ATOM 702 C CA . ASP A 1 96 ? 4.994 10.711 -0.622 1.00 92.25 96 ASP A CA 1
ATOM 703 C C . ASP A 1 96 ? 5.250 11.731 -1.744 1.00 92.25 96 ASP A C 1
ATOM 705 O O . ASP A 1 96 ? 4.343 12.476 -2.109 1.00 92.25 96 ASP A O 1
ATOM 709 N N . GLU A 1 97 ? 6.451 11.777 -2.316 1.00 91.25 97 GLU A N 1
ATOM 710 C CA . GLU A 1 97 ? 6.740 12.608 -3.491 1.00 91.25 97 GLU A CA 1
ATOM 711 C C . GLU A 1 97 ? 5.979 12.110 -4.725 1.00 91.25 97 GLU A C 1
ATOM 713 O O . GLU A 1 97 ? 5.345 12.895 -5.430 1.00 91.25 97 GLU A O 1
ATOM 718 N N . LEU A 1 98 ? 5.970 10.794 -4.946 1.00 88.38 98 LEU A N 1
ATOM 719 C CA . LEU A 1 98 ? 5.246 10.183 -6.054 1.00 88.38 98 LEU A CA 1
ATOM 720 C C . LEU A 1 98 ? 3.750 10.477 -5.965 1.00 88.38 98 LEU A C 1
ATOM 722 O O . LEU A 1 98 ? 3.165 10.796 -6.988 1.00 88.38 98 LEU A O 1
ATOM 726 N N . MET A 1 99 ? 3.156 10.411 -4.768 1.00 89.88 99 MET A N 1
ATOM 727 C CA . MET A 1 99 ? 1.748 10.710 -4.474 1.00 89.88 99 MET A CA 1
ATOM 728 C C . MET A 1 99 ? 1.411 12.208 -4.475 1.00 89.88 99 MET A C 1
ATOM 730 O O . MET A 1 99 ? 0.328 12.593 -4.024 1.00 89.88 99 MET A O 1
ATOM 734 N N . ASP A 1 100 ? 2.329 13.098 -4.847 1.00 89.69 100 ASP A N 1
ATOM 735 C CA . ASP A 1 100 ? 2.015 14.520 -4.998 1.00 89.69 100 ASP A CA 1
ATOM 736 C C . ASP A 1 100 ? 1.082 14.712 -6.208 1.00 89.69 100 ASP A C 1
ATOM 738 O O . ASP A 1 100 ? 1.402 14.232 -7.297 1.00 89.69 100 ASP A O 1
ATOM 742 N N . PRO A 1 101 ? -0.061 15.416 -6.075 1.00 81.81 101 PRO A N 1
ATOM 743 C CA . PRO A 1 101 ? -0.878 15.815 -7.225 1.00 81.81 101 PRO A CA 1
ATOM 744 C C . PRO A 1 101 ? -0.085 16.565 -8.313 1.00 81.81 101 PRO A C 1
ATOM 746 O O . PRO A 1 101 ? -0.470 16.579 -9.484 1.00 81.81 101 PRO A O 1
ATOM 749 N N . GLY A 1 102 ? 1.033 17.199 -7.938 1.00 83.31 102 GLY A N 1
ATOM 750 C CA . GLY A 1 102 ? 1.985 17.828 -8.852 1.00 83.31 102 GLY A CA 1
ATOM 751 C C . GLY A 1 102 ? 2.842 16.850 -9.670 1.00 83.31 102 GLY A C 1
ATOM 752 O O . GLY A 1 102 ? 3.460 17.255 -10.655 1.00 83.31 102 GLY A O 1
ATOM 753 N N . HIS A 1 103 ? 2.908 15.580 -9.275 1.00 83.88 103 HIS A N 1
ATOM 754 C CA . HIS A 1 103 ? 3.837 14.619 -9.848 1.00 83.88 103 HIS A CA 1
ATOM 755 C C . HIS A 1 103 ? 3.325 14.084 -11.203 1.00 83.88 103 HIS A C 1
ATOM 757 O O . HIS A 1 103 ? 2.151 13.716 -11.316 1.00 83.88 103 HIS A O 1
ATOM 763 N N . PRO A 1 104 ? 4.183 13.941 -12.238 1.00 80.19 104 PRO A N 1
ATOM 764 C CA . PRO A 1 104 ? 3.769 13.462 -13.565 1.00 80.19 104 PRO A CA 1
ATOM 765 C C . PRO A 1 104 ? 3.052 12.105 -13.555 1.00 80.19 104 PRO A C 1
ATOM 767 O O . PRO A 1 104 ? 2.225 11.822 -14.421 1.00 80.19 104 PRO A O 1
ATOM 770 N N . MET A 1 105 ? 3.341 11.264 -12.556 1.00 74.88 105 MET A N 1
ATOM 771 C CA . MET A 1 105 ? 2.662 9.979 -12.361 1.00 74.88 105 MET A CA 1
ATOM 772 C C . MET A 1 105 ? 1.168 10.128 -12.038 1.00 74.88 105 MET A C 1
ATOM 774 O O . MET A 1 105 ? 0.406 9.223 -12.357 1.00 74.88 105 MET A O 1
ATOM 778 N N . PHE A 1 106 ? 0.739 11.240 -11.437 1.00 71.94 106 PHE A N 1
ATOM 779 C CA . PHE A 1 106 ? -0.666 11.512 -11.105 1.00 71.94 106 PHE A CA 1
ATOM 780 C C . PHE A 1 106 ? -1.333 12.501 -12.068 1.00 71.94 106 PHE A C 1
ATOM 782 O O . PHE A 1 106 ? -2.553 12.603 -12.069 1.00 71.94 106 PHE A O 1
ATOM 789 N N . GLN A 1 107 ? -0.562 13.186 -12.918 1.00 72.94 107 GLN A N 1
ATOM 790 C CA . GLN A 1 107 ? -1.093 14.123 -13.919 1.00 72.94 107 GLN A CA 1
ATOM 791 C C . GLN A 1 107 ? -1.371 13.486 -15.282 1.00 72.94 107 GLN A C 1
ATOM 793 O O . GLN A 1 107 ? -2.232 13.963 -16.018 1.00 72.94 107 GLN A O 1
ATOM 798 N N . ASN A 1 108 ? -0.650 12.419 -15.637 1.00 62.75 108 ASN A N 1
ATOM 799 C CA . ASN A 1 108 ? -0.824 11.745 -16.922 1.00 62.75 108 ASN A CA 1
ATOM 800 C C . ASN A 1 108 ? -2.038 10.805 -16.880 1.00 62.75 108 ASN A C 1
ATOM 802 O O . ASN A 1 108 ? -1.902 9.587 -16.716 1.00 62.75 108 ASN A O 1
ATOM 806 N N . ASP A 1 109 ? -3.214 11.409 -17.043 1.00 56.78 109 ASP A N 1
ATOM 807 C CA . ASP A 1 109 ? -4.524 10.761 -17.195 1.00 56.78 109 ASP A CA 1
ATOM 808 C C . ASP A 1 109 ? -4.761 10.239 -18.631 1.00 56.78 109 ASP A C 1
ATOM 810 O O . ASP A 1 109 ? -5.818 9.715 -18.956 1.00 56.78 109 ASP A O 1
ATOM 814 N N . GLU A 1 110 ? -3.766 10.352 -19.522 1.00 54.94 110 GLU A N 1
ATOM 815 C CA . GLU A 1 110 ? -3.851 9.865 -20.911 1.00 54.94 110 GLU A CA 1
ATOM 816 C C . GLU A 1 110 ? -3.665 8.337 -21.050 1.00 54.94 110 GLU A C 1
ATOM 818 O O . GLU A 1 110 ? -3.593 7.806 -22.159 1.00 54.94 110 GLU A O 1
ATOM 823 N N . GLY A 1 111 ? -3.569 7.605 -19.935 1.00 58.28 111 GLY A N 1
ATOM 824 C CA . GLY A 1 111 ? -3.585 6.141 -19.923 1.00 58.28 111 GLY A CA 1
ATOM 825 C C . GLY A 1 111 ? -5.000 5.584 -19.718 1.00 58.28 111 GLY A C 1
ATOM 826 O O . GLY A 1 111 ? -5.830 6.260 -19.119 1.00 58.28 111 GLY A O 1
ATOM 827 N N . PRO A 1 112 ? -5.297 4.349 -20.168 1.00 55.53 112 PRO A N 1
ATOM 828 C CA . PRO A 1 112 ? -6.543 3.675 -19.795 1.00 55.53 112 PRO A CA 1
ATOM 829 C C . PRO A 1 112 ? -6.689 3.632 -18.261 1.00 55.53 112 PRO A C 1
ATOM 831 O O . PRO A 1 112 ? -5.692 3.464 -17.554 1.00 55.53 112 PRO A O 1
ATOM 834 N N . GLY A 1 113 ? -7.921 3.794 -17.759 1.00 58.19 113 GLY A N 1
ATOM 835 C CA . GLY A 1 113 ? -8.247 3.917 -16.326 1.00 58.19 113 GLY A CA 1
ATOM 836 C C . GLY A 1 113 ? -7.671 2.816 -15.420 1.00 58.19 113 GLY A C 1
ATOM 837 O O . GLY A 1 113 ? -7.389 3.088 -14.255 1.00 58.19 113 GLY A O 1
ATOM 838 N N . ASP A 1 114 ? -7.372 1.639 -15.981 1.00 60.09 114 ASP A N 1
ATOM 839 C CA . ASP A 1 114 ? -6.680 0.496 -15.350 1.00 60.09 114 ASP A CA 1
ATOM 840 C C . ASP A 1 114 ? -5.283 0.830 -14.774 1.00 60.09 114 ASP A C 1
ATOM 842 O O . ASP A 1 114 ? -4.665 0.042 -14.056 1.00 60.09 114 ASP A O 1
ATOM 846 N N . ALA A 1 115 ? -4.721 1.994 -15.110 1.00 72.94 115 ALA A N 1
ATOM 847 C CA . ALA A 1 115 ? -3.430 2.408 -14.579 1.00 72.94 115 ALA A CA 1
ATOM 848 C C . ALA A 1 115 ? -3.521 2.960 -13.145 1.00 72.94 115 ALA A C 1
ATOM 850 O O . ALA A 1 115 ? -2.523 2.936 -12.424 1.00 72.94 115 ALA A O 1
ATOM 851 N N . LEU A 1 116 ? -4.670 3.497 -12.725 1.00 80.31 116 LEU A N 1
ATOM 852 C CA . LEU A 1 116 ? -4.787 4.229 -11.459 1.00 80.31 116 LEU A CA 1
ATOM 853 C C . LEU A 1 116 ? -5.019 3.320 -10.246 1.00 80.31 116 LEU A C 1
ATOM 855 O O . LEU A 1 116 ? -4.440 3.549 -9.181 1.00 80.31 116 LEU A O 1
ATOM 859 N N . ASP A 1 117 ? -5.823 2.271 -10.395 1.00 84.56 117 ASP A N 1
ATOM 860 C CA . ASP A 1 117 ? -6.031 1.281 -9.338 1.00 84.56 117 ASP A CA 1
ATOM 861 C C . ASP A 1 117 ? -4.763 0.456 -9.097 1.00 84.56 117 ASP A C 1
ATOM 863 O O . ASP A 1 117 ? -4.330 0.312 -7.952 1.00 84.56 117 ASP A O 1
ATOM 867 N N . THR A 1 118 ? -4.096 0.039 -10.173 1.00 87.50 118 THR A N 1
ATOM 868 C CA . THR A 1 118 ? -2.809 -0.660 -10.125 1.00 87.50 118 THR A CA 1
ATOM 869 C C . THR A 1 118 ? -1.722 0.207 -9.475 1.00 87.50 118 THR A C 1
ATOM 871 O O . THR A 1 118 ? -0.951 -0.290 -8.652 1.00 87.50 118 THR A O 1
ATOM 874 N N . ARG A 1 119 ? -1.693 1.524 -9.753 1.00 88.31 119 ARG A N 1
ATOM 875 C CA . ARG A 1 119 ? -0.820 2.494 -9.052 1.00 88.31 119 ARG A CA 1
ATOM 876 C C . ARG A 1 119 ? -1.045 2.467 -7.548 1.00 88.31 119 ARG A C 1
ATOM 878 O O . ARG A 1 119 ? -0.092 2.318 -6.785 1.00 88.31 119 ARG A O 1
ATOM 885 N N . LEU A 1 120 ? -2.296 2.620 -7.123 1.00 90.62 120 LEU A N 1
ATOM 886 C CA . LEU A 1 120 ? -2.626 2.668 -5.704 1.00 90.62 120 LEU A CA 1
ATOM 887 C C . LEU A 1 120 ? -2.319 1.337 -5.007 1.00 90.62 120 LEU A C 1
ATOM 889 O O . LEU A 1 120 ? -1.805 1.347 -3.891 1.00 90.62 120 LEU A O 1
ATOM 893 N N . MET A 1 121 ? -2.594 0.207 -5.660 1.00 91.94 121 MET A N 1
ATOM 894 C CA . MET A 1 121 ? -2.233 -1.114 -5.144 1.00 91.94 121 MET A CA 1
ATOM 895 C C . MET A 1 121 ? -0.726 -1.238 -4.923 1.00 91.94 121 MET A C 1
ATOM 897 O O . MET A 1 121 ? -0.311 -1.592 -3.824 1.00 91.94 121 MET A O 1
ATOM 901 N N . LEU A 1 122 ? 0.090 -0.874 -5.918 1.00 92.00 122 LEU A N 1
ATOM 902 C CA . LEU A 1 122 ? 1.552 -0.904 -5.800 1.00 92.00 122 LEU A CA 1
ATOM 903 C C . LEU A 1 122 ? 2.053 -0.012 -4.659 1.00 92.00 122 LEU A C 1
ATOM 905 O O . LEU A 1 122 ? 2.950 -0.402 -3.914 1.00 92.00 122 LEU A O 1
ATOM 909 N N . ILE A 1 123 ? 1.452 1.167 -4.484 1.00 94.00 123 ILE A N 1
ATOM 910 C CA . ILE A 1 123 ? 1.771 2.080 -3.382 1.00 94.00 123 ILE A CA 1
ATOM 911 C C . ILE A 1 123 ? 1.402 1.465 -2.023 1.00 94.00 123 ILE A C 1
ATOM 913 O O . ILE A 1 123 ? 2.208 1.503 -1.091 1.00 94.00 123 ILE A O 1
ATOM 917 N N . LEU A 1 124 ? 0.212 0.870 -1.898 1.00 95.56 124 LEU A N 1
ATOM 918 C CA . LEU A 1 124 ? -0.221 0.179 -0.681 1.00 95.56 124 LEU A CA 1
ATOM 919 C C . LEU A 1 124 ? 0.700 -1.004 -0.347 1.00 95.56 124 LEU A C 1
ATOM 921 O O . LEU A 1 124 ? 1.085 -1.163 0.812 1.00 95.56 124 LEU A O 1
ATOM 925 N N . ASP A 1 125 ? 1.111 -1.780 -1.349 1.00 94.25 125 ASP A N 1
ATOM 926 C CA . ASP A 1 125 ? 2.019 -2.921 -1.193 1.00 94.25 125 ASP A CA 1
ATOM 927 C C . ASP A 1 125 ? 3.445 -2.468 -0.808 1.00 94.25 125 ASP A C 1
ATOM 929 O O . ASP A 1 125 ? 4.119 -3.088 0.030 1.00 94.25 125 ASP A O 1
ATOM 933 N N . LEU A 1 126 ? 3.905 -1.334 -1.346 1.00 95.38 126 LEU A N 1
ATOM 934 C CA . LEU A 1 126 ? 5.150 -0.691 -0.923 1.00 95.38 126 LEU A CA 1
ATOM 935 C C . LEU A 1 126 ? 5.077 -0.229 0.536 1.00 95.38 126 LEU A C 1
ATOM 937 O O . LEU A 1 126 ? 5.983 -0.533 1.316 1.00 95.38 126 LEU A O 1
ATOM 941 N N . TYR A 1 127 ? 3.998 0.438 0.954 1.00 96.94 127 TYR A N 1
ATOM 942 C CA . TYR A 1 127 ? 3.813 0.778 2.367 1.00 96.94 127 TYR A CA 1
ATOM 943 C C . TYR A 1 127 ? 3.730 -0.479 3.244 1.00 96.94 127 TYR A C 1
ATOM 945 O O . TYR A 1 127 ? 4.311 -0.496 4.330 1.00 96.94 127 TYR A O 1
ATOM 953 N N . GLN A 1 128 ? 3.086 -1.550 2.773 1.00 96.38 128 GLN A N 1
ATOM 954 C CA . GLN A 1 128 ? 2.983 -2.821 3.493 1.00 96.38 128 GLN A CA 1
ATOM 955 C C . GLN A 1 128 ? 4.359 -3.453 3.757 1.00 96.38 128 GLN A C 1
ATOM 957 O O . GLN A 1 128 ? 4.602 -3.957 4.852 1.00 96.38 128 GLN A O 1
ATOM 962 N N . SER A 1 129 ? 5.274 -3.415 2.787 1.00 96.06 129 SER A N 1
ATOM 963 C CA . SER A 1 129 ? 6.646 -3.930 2.952 1.00 96.06 129 SER A CA 1
ATOM 964 C C . SER A 1 129 ? 7.561 -2.985 3.744 1.00 96.06 129 SER A C 1
ATOM 966 O O . SER A 1 129 ? 8.523 -3.418 4.386 1.00 96.06 129 SER A O 1
ATOM 968 N N . THR A 1 130 ? 7.241 -1.692 3.752 1.00 95.94 130 THR A N 1
ATOM 969 C CA . THR A 1 130 ? 8.113 -0.649 4.296 1.00 95.94 130 THR A CA 1
ATOM 970 C C . THR A 1 130 ? 7.792 -0.278 5.742 1.00 95.94 130 THR A C 1
ATOM 972 O O . THR A 1 130 ? 8.701 -0.188 6.570 1.00 95.94 130 THR A O 1
ATOM 975 N N . VAL A 1 131 ? 6.511 -0.099 6.083 1.00 96.81 131 VAL A N 1
ATOM 976 C CA . VAL A 1 131 ? 6.067 0.327 7.422 1.00 96.81 131 VAL A CA 1
ATOM 977 C C . VAL A 1 131 ? 6.577 -0.592 8.537 1.00 96.81 131 VAL A C 1
ATOM 979 O O . VAL A 1 131 ? 7.119 -0.059 9.505 1.00 96.81 131 VAL A O 1
ATOM 982 N N . PRO A 1 132 ? 6.532 -1.936 8.416 1.00 96.44 132 PRO A N 1
ATOM 983 C CA . PRO A 1 132 ? 7.054 -2.843 9.442 1.00 96.44 132 PRO A CA 1
ATOM 984 C C . PRO A 1 132 ? 8.524 -2.625 9.810 1.00 96.44 132 PRO A C 1
ATOM 986 O O . PRO A 1 132 ? 8.950 -2.988 10.905 1.00 96.44 132 PRO A O 1
ATOM 989 N N . ARG A 1 133 ? 9.304 -2.045 8.893 1.00 94.69 133 ARG A N 1
ATOM 990 C CA . ARG A 1 133 ? 10.746 -1.817 9.040 1.00 94.69 133 ARG A CA 1
ATOM 991 C C . ARG A 1 133 ? 11.065 -0.442 9.635 1.00 94.69 133 ARG A C 1
ATOM 993 O O . ARG A 1 133 ? 12.229 -0.141 9.899 1.00 94.69 133 ARG A O 1
ATOM 1000 N N . LEU A 1 134 ? 10.058 0.405 9.866 1.00 94.56 134 LEU A N 1
ATOM 1001 C CA . LEU A 1 134 ? 10.258 1.715 10.474 1.00 94.56 134 LEU A CA 1
ATOM 1002 C C . LEU A 1 134 ? 10.672 1.596 11.940 1.00 94.56 134 LEU A C 1
ATOM 1004 O O . LEU A 1 134 ? 9.978 1.007 12.770 1.00 94.56 134 LEU A O 1
ATOM 1008 N N . VAL A 1 135 ? 11.780 2.255 12.275 1.00 92.50 135 VAL A N 1
ATOM 1009 C CA . VAL A 1 135 ? 12.269 2.352 13.651 1.00 92.50 135 VAL A CA 1
ATOM 1010 C C . VAL A 1 135 ? 11.602 3.533 14.354 1.00 92.50 135 VAL A C 1
ATOM 1012 O O . VAL A 1 135 ? 11.923 4.699 14.098 1.00 92.50 135 VAL A O 1
ATOM 1015 N N . ILE A 1 136 ? 10.705 3.235 15.293 1.00 87.75 136 ILE A N 1
ATOM 1016 C CA . ILE A 1 136 ? 10.011 4.246 16.095 1.00 87.75 136 ILE A CA 1
ATOM 1017 C C . ILE A 1 136 ? 10.965 4.831 17.138 1.00 87.75 136 ILE A C 1
ATOM 1019 O O . ILE A 1 136 ? 11.266 4.207 18.154 1.00 87.75 136 ILE A O 1
ATOM 1023 N N . ARG A 1 137 ? 11.433 6.064 16.908 1.00 86.31 137 ARG A N 1
ATOM 1024 C CA . ARG A 1 137 ? 12.322 6.767 17.849 1.00 86.31 137 ARG A CA 1
ATOM 1025 C C . ARG A 1 137 ? 11.549 7.667 18.808 1.00 86.31 137 ARG A C 1
ATOM 1027 O O . ARG A 1 137 ? 11.337 7.297 19.957 1.00 86.31 137 ARG A O 1
ATOM 1034 N N . LYS A 1 138 ? 11.149 8.857 18.348 1.00 88.69 138 LYS A N 1
ATOM 1035 C CA . LYS A 1 138 ? 10.577 9.916 19.203 1.00 88.69 138 LYS A CA 1
ATOM 1036 C C . LYS A 1 138 ? 9.056 10.022 19.118 1.00 88.69 138 LYS A C 1
ATOM 1038 O O . LYS A 1 138 ? 8.427 10.249 20.142 1.00 88.69 138 LYS A O 1
ATOM 1043 N N . ARG A 1 139 ? 8.482 9.848 17.926 1.00 91.44 139 ARG A N 1
ATOM 1044 C CA . ARG A 1 139 ? 7.034 9.954 17.701 1.00 91.44 139 ARG A CA 1
ATOM 1045 C C . ARG A 1 139 ? 6.335 8.640 18.056 1.00 91.44 139 ARG A C 1
ATOM 1047 O O . ARG A 1 139 ? 6.920 7.591 17.790 1.00 91.44 139 ARG A O 1
ATOM 1054 N N . PRO A 1 140 ? 5.134 8.660 18.650 1.00 92.81 140 PRO A N 1
ATOM 1055 C CA . PRO A 1 140 ? 4.326 7.461 18.811 1.00 92.81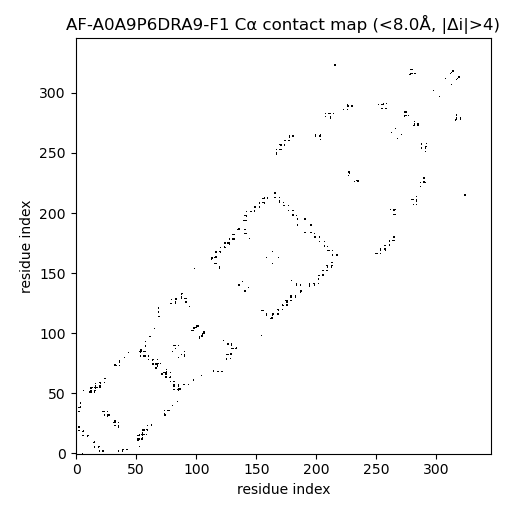 140 PRO A CA 1
ATOM 1056 C C . PRO A 1 140 ? 3.927 6.874 17.439 1.00 92.81 140 PRO A C 1
ATOM 1058 O O . PRO A 1 140 ? 3.896 7.598 16.434 1.00 92.81 140 PRO A O 1
ATOM 1061 N N . PRO A 1 141 ? 3.609 5.566 17.368 1.00 94.50 141 PRO A N 1
ATOM 1062 C CA . PRO A 1 141 ? 3.198 4.923 16.120 1.00 94.50 141 PRO A CA 1
ATOM 1063 C C . PRO A 1 141 ? 2.000 5.619 15.459 1.00 94.50 141 PRO A C 1
ATOM 1065 O O . PRO A 1 141 ? 2.006 5.825 14.249 1.00 94.50 141 PRO A O 1
ATOM 1068 N N . ALA A 1 142 ? 1.014 6.054 16.254 1.00 95.62 142 ALA A N 1
ATOM 1069 C CA . ALA A 1 142 ? -0.171 6.753 15.757 1.00 95.62 142 ALA A CA 1
ATOM 1070 C C . ALA A 1 142 ? 0.180 8.048 15.003 1.00 95.62 142 ALA A C 1
ATOM 1072 O O . ALA A 1 142 ? -0.339 8.289 13.917 1.00 95.62 142 ALA A O 1
ATOM 1073 N N . GLU A 1 143 ? 1.093 8.864 15.541 1.00 95.31 143 GLU A N 1
ATOM 1074 C CA . GLU A 1 143 ? 1.570 10.086 14.873 1.00 95.31 143 GLU A CA 1
ATOM 1075 C C . GLU A 1 143 ? 2.376 9.793 13.606 1.00 95.31 143 GLU A C 1
ATOM 1077 O O . GLU A 1 143 ? 2.422 10.621 12.701 1.00 95.31 143 GLU A O 1
ATOM 1082 N N . THR A 1 144 ? 3.024 8.628 13.539 1.00 95.06 144 THR A N 1
ATOM 1083 C CA . THR A 1 144 ? 3.797 8.216 12.361 1.00 95.06 144 THR A CA 1
ATOM 1084 C C . THR A 1 144 ? 2.878 7.732 11.239 1.00 95.06 144 THR A C 1
ATOM 1086 O O . THR A 1 144 ? 3.100 8.077 10.084 1.00 95.06 144 THR A O 1
ATOM 1089 N N . LEU A 1 145 ? 1.827 6.973 11.570 1.00 96.69 145 LEU A N 1
ATOM 1090 C CA . LEU A 1 145 ? 0.879 6.428 10.591 1.00 96.69 145 LEU A CA 1
ATOM 1091 C C . LEU A 1 145 ? -0.133 7.450 10.086 1.00 96.69 145 LEU A C 1
ATOM 1093 O O . LEU A 1 145 ? -0.555 7.354 8.939 1.00 96.69 145 LEU A O 1
ATOM 1097 N N . ARG A 1 146 ? -0.538 8.410 10.924 1.00 97.19 146 ARG A N 1
ATOM 1098 C CA . ARG A 1 146 ? -1.571 9.396 10.582 1.00 97.19 146 ARG A CA 1
ATOM 1099 C C . ARG A 1 146 ? -1.362 10.070 9.214 1.00 97.19 146 ARG A C 1
ATOM 1101 O O . ARG A 1 146 ? -2.273 9.947 8.403 1.00 97.19 146 ARG A O 1
ATOM 1108 N N . PRO A 1 147 ? -0.210 10.703 8.909 1.00 96.62 147 PRO A N 1
ATOM 1109 C CA . PRO A 1 147 ? -0.027 11.363 7.614 1.00 96.62 147 PRO A CA 1
ATOM 1110 C C . PRO A 1 147 ? -0.087 10.385 6.431 1.00 96.62 147 PRO A C 1
ATOM 1112 O O . PRO A 1 147 ? -0.643 10.720 5.391 1.00 96.62 147 PRO A O 1
ATOM 1115 N N . ILE A 1 148 ? 0.417 9.157 6.605 1.00 96.75 148 ILE A N 1
ATOM 1116 C CA . ILE A 1 148 ? 0.372 8.107 5.575 1.00 96.75 148 ILE A CA 1
ATOM 1117 C C . ILE A 1 148 ? -1.085 7.714 5.288 1.00 96.75 148 ILE A C 1
ATOM 1119 O O . ILE A 1 148 ? -1.512 7.662 4.138 1.00 96.75 148 ILE A O 1
ATOM 1123 N N . LEU A 1 149 ? -1.869 7.463 6.340 1.00 97.25 149 LEU A N 1
ATOM 1124 C CA . LEU A 1 149 ? -3.271 7.050 6.231 1.00 97.25 149 LEU A CA 1
ATOM 1125 C C . LEU A 1 149 ? -4.171 8.159 5.679 1.00 97.25 149 LEU A C 1
ATOM 1127 O O . LEU A 1 149 ? -5.089 7.867 4.915 1.00 97.25 149 LEU A O 1
ATOM 1131 N N . GLU A 1 150 ? -3.927 9.415 6.058 1.00 95.75 150 GLU A N 1
ATOM 1132 C CA . GLU A 1 150 ? -4.641 10.577 5.516 1.00 95.75 150 GLU A CA 1
ATOM 1133 C C . GLU A 1 150 ? -4.393 10.687 4.009 1.00 95.75 150 GLU A C 1
ATOM 1135 O O . GLU A 1 150 ? -5.346 10.681 3.232 1.00 95.75 150 GLU A O 1
ATOM 1140 N N . ARG A 1 151 ? -3.127 10.622 3.581 1.00 94.31 151 ARG A N 1
ATOM 1141 C CA . ARG A 1 151 ? -2.766 10.697 2.163 1.00 94.31 151 ARG A CA 1
ATOM 1142 C C . ARG A 1 151 ? -3.320 9.539 1.332 1.00 94.31 151 ARG A C 1
ATOM 1144 O O . ARG A 1 151 ? -3.820 9.753 0.230 1.00 94.31 151 ARG A O 1
ATOM 1151 N N . LEU A 1 152 ? -3.268 8.315 1.860 1.00 95.56 152 LEU A N 1
ATOM 1152 C CA . LEU A 1 152 ? -3.871 7.147 1.213 1.00 95.56 152 LEU A CA 1
ATOM 1153 C C . LEU A 1 152 ? -5.398 7.258 1.137 1.00 95.56 152 LEU A C 1
ATOM 1155 O O . LEU A 1 152 ? -5.975 6.883 0.119 1.00 95.56 152 LEU A O 1
ATOM 1159 N N . SER A 1 153 ? -6.053 7.789 2.176 1.00 94.38 153 SER A N 1
ATOM 1160 C CA . SER A 1 153 ? -7.503 8.033 2.153 1.00 94.38 153 SER A CA 1
ATOM 1161 C C . SER A 1 153 ? -7.871 9.013 1.043 1.00 94.38 153 SER A C 1
ATOM 1163 O O . SER A 1 153 ? -8.787 8.741 0.270 1.00 94.38 153 SER A O 1
ATOM 1165 N N . ASP A 1 154 ? -7.140 10.123 0.939 1.00 92.31 154 ASP A N 1
ATOM 1166 C CA . ASP A 1 154 ? -7.388 11.158 -0.067 1.00 92.31 154 ASP A CA 1
ATOM 1167 C C . ASP A 1 154 ? -7.149 10.627 -1.485 1.00 92.31 154 ASP A C 1
ATOM 1169 O O . ASP A 1 154 ? -7.948 10.885 -2.393 1.00 92.31 154 ASP A O 1
ATOM 1173 N N . ALA A 1 155 ? -6.102 9.814 -1.668 1.00 91.06 155 ALA A N 1
ATOM 1174 C CA . ALA A 1 155 ? -5.853 9.115 -2.921 1.00 91.06 155 ALA A CA 1
ATOM 1175 C C . ALA A 1 155 ? -7.021 8.182 -3.273 1.00 91.06 155 ALA A C 1
ATOM 1177 O O . ALA A 1 155 ? -7.562 8.296 -4.366 1.00 91.06 155 ALA A O 1
ATOM 1178 N N . ILE A 1 156 ? -7.481 7.329 -2.348 1.00 90.88 156 ILE A N 1
ATOM 1179 C CA . ILE A 1 156 ? -8.621 6.418 -2.568 1.00 90.88 156 ILE A CA 1
ATOM 1180 C C . ILE A 1 156 ? -9.905 7.185 -2.917 1.00 90.88 156 ILE A C 1
ATOM 1182 O O . ILE A 1 156 ? -10.629 6.793 -3.832 1.00 90.88 156 ILE A O 1
ATOM 1186 N N . VAL A 1 157 ? -10.188 8.291 -2.224 1.00 88.19 157 VAL A N 1
ATOM 1187 C CA . VAL A 1 157 ? -11.362 9.134 -2.501 1.00 88.19 157 VAL A CA 1
ATOM 1188 C C . VAL A 1 157 ? -11.278 9.744 -3.898 1.00 88.19 157 VAL A C 1
ATOM 1190 O O . VAL A 1 157 ? -12.241 9.655 -4.656 1.00 88.19 157 VAL A O 1
ATOM 1193 N N . THR A 1 158 ? -10.131 10.311 -4.270 1.00 85.44 158 THR A N 1
ATOM 1194 C CA . THR A 1 158 ? -9.907 10.879 -5.613 1.00 85.44 158 THR A CA 1
ATOM 1195 C C . THR A 1 158 ? -10.090 9.819 -6.698 1.00 85.44 158 THR A C 1
ATOM 1197 O O . THR A 1 158 ? -10.686 10.054 -7.745 1.00 85.44 158 THR A O 1
ATOM 1200 N N . LEU A 1 159 ? -9.622 8.616 -6.403 1.00 80.25 159 LEU A N 1
ATOM 1201 C CA . LEU A 1 159 ? -9.648 7.476 -7.292 1.00 80.25 159 LEU A CA 1
ATOM 1202 C C . LEU A 1 159 ? -11.049 6.872 -7.453 1.00 80.25 159 LEU A C 1
ATOM 1204 O O . LEU A 1 159 ? -11.384 6.404 -8.540 1.00 80.25 159 LEU A O 1
ATOM 1208 N N . SER A 1 160 ? -11.914 6.964 -6.441 1.00 77.62 160 SER A N 1
ATOM 1209 C CA . SER A 1 160 ? -13.284 6.427 -6.494 1.00 77.62 160 SER A CA 1
ATOM 1210 C C . SER A 1 160 ? -14.158 6.962 -7.638 1.00 77.62 160 SER A C 1
ATOM 1212 O O . SER A 1 160 ? -15.138 6.317 -8.022 1.00 77.62 160 SER A O 1
ATOM 1214 N N . TYR A 1 161 ? -13.791 8.107 -8.219 1.00 75.94 161 TYR A N 1
ATOM 1215 C CA . TYR A 1 161 ? -14.460 8.678 -9.386 1.00 75.94 161 TYR A CA 1
ATOM 1216 C C . TYR A 1 161 ? -14.108 7.970 -10.710 1.00 75.94 161 TYR A C 1
ATOM 1218 O O . TYR A 1 161 ? -14.832 8.139 -11.690 1.00 75.94 161 TYR A O 1
ATOM 1226 N N . SER A 1 162 ? -13.052 7.152 -10.744 1.00 76.19 162 SER A N 1
ATOM 1227 C CA . SER A 1 162 ? -12.607 6.398 -11.928 1.00 76.19 162 SER A CA 1
ATOM 1228 C C . SER A 1 162 ? -13.120 4.942 -11.946 1.00 76.19 162 SER A C 1
ATOM 1230 O O . SER A 1 162 ? -13.763 4.476 -10.997 1.00 76.19 162 SER A O 1
ATOM 1232 N N . GLU A 1 163 ? -12.924 4.225 -13.059 1.00 70.56 163 GLU A N 1
ATOM 1233 C CA . GLU A 1 163 ? -13.315 2.812 -13.227 1.00 70.56 163 GLU A CA 1
ATOM 1234 C C . GLU A 1 163 ? -12.332 1.872 -12.514 1.00 70.56 163 GLU A C 1
ATOM 1236 O O . GLU A 1 163 ? -11.543 1.171 -13.129 1.00 70.56 163 GLU A O 1
ATOM 1241 N N . ILE A 1 164 ? -12.358 1.887 -11.184 1.00 68.12 164 ILE A N 1
ATOM 1242 C CA . ILE A 1 164 ? -11.402 1.148 -10.354 1.00 68.12 164 ILE A CA 1
ATOM 1243 C C . ILE A 1 164 ? -11.885 -0.251 -10.018 1.00 68.12 164 ILE A C 1
ATOM 1245 O O . ILE A 1 164 ? -13.049 -0.444 -9.646 1.00 68.12 164 ILE A O 1
ATOM 1249 N N . SER A 1 165 ? -10.950 -1.207 -9.995 1.00 83.69 165 SER A N 1
ATOM 1250 C CA . SER A 1 165 ? -11.142 -2.479 -9.303 1.00 83.69 165 SER A CA 1
ATOM 1251 C C . SER A 1 165 ? -11.219 -2.267 -7.786 1.00 83.69 165 SER A C 1
ATOM 1253 O O . SER A 1 165 ? -10.250 -2.421 -7.036 1.00 83.69 165 SER A O 1
ATOM 1255 N N . VAL A 1 166 ? -12.417 -1.912 -7.309 1.00 83.06 166 VAL A N 1
ATOM 1256 C CA . VAL A 1 166 ? -12.713 -1.687 -5.885 1.00 83.06 166 VAL A CA 1
ATOM 1257 C C . VAL A 1 166 ? -12.286 -2.868 -5.018 1.00 83.06 166 VAL A C 1
ATOM 1259 O O . VAL A 1 166 ? -11.806 -2.674 -3.902 1.00 83.06 166 VAL A O 1
ATOM 1262 N N . PHE A 1 167 ? -12.405 -4.089 -5.543 1.00 85.69 167 PHE A N 1
ATOM 1263 C CA . PHE A 1 167 ? -11.998 -5.298 -4.838 1.00 85.69 167 PHE A CA 1
ATOM 1264 C C . PHE A 1 167 ? -10.510 -5.321 -4.525 1.00 85.69 167 PHE A C 1
ATOM 1266 O O . PHE A 1 167 ? -10.132 -5.628 -3.393 1.00 85.69 167 PHE A O 1
ATOM 1273 N N . ASN A 1 168 ? -9.674 -4.966 -5.496 1.00 88.56 168 ASN A N 1
ATOM 1274 C CA . ASN A 1 168 ? -8.234 -5.024 -5.310 1.00 88.56 168 ASN A CA 1
ATOM 1275 C C . ASN A 1 168 ? -7.763 -3.905 -4.380 1.00 88.56 168 ASN A C 1
ATOM 1277 O O . ASN A 1 168 ? -7.021 -4.169 -3.436 1.00 88.56 168 ASN A O 1
ATOM 1281 N N . VAL A 1 169 ? -8.280 -2.686 -4.568 1.00 90.56 169 VAL A N 1
ATOM 1282 C CA . VAL A 1 169 ? -7.948 -1.541 -3.709 1.00 90.56 169 VAL A CA 1
ATOM 1283 C C . VAL A 1 169 ? -8.352 -1.798 -2.258 1.00 90.56 169 VAL A C 1
ATOM 1285 O O . VAL A 1 169 ? -7.530 -1.642 -1.358 1.00 90.56 169 VAL A O 1
ATOM 1288 N N . MET A 1 170 ? -9.585 -2.253 -2.011 1.00 90.94 170 MET A N 1
ATOM 1289 C CA . MET A 1 170 ? -10.038 -2.548 -0.648 1.00 90.94 170 MET A CA 1
ATOM 1290 C C . MET A 1 170 ? -9.300 -3.741 -0.032 1.00 90.94 170 MET A C 1
ATOM 1292 O O . MET A 1 170 ? -9.044 -3.743 1.176 1.00 90.94 170 MET A O 1
ATOM 1296 N N . THR A 1 171 ? -8.915 -4.733 -0.841 1.00 92.31 171 THR A N 1
ATOM 1297 C CA . THR A 1 171 ? -8.060 -5.844 -0.399 1.00 92.31 171 THR A CA 1
ATOM 1298 C C . THR A 1 171 ? -6.692 -5.343 0.058 1.00 92.31 171 THR A C 1
ATOM 1300 O O . THR A 1 171 ? -6.284 -5.644 1.183 1.00 92.31 171 THR A O 1
ATOM 1303 N N . SER A 1 172 ? -6.004 -4.545 -0.762 1.00 94.19 172 SER A N 1
ATOM 1304 C CA . SER A 1 172 ? -4.696 -3.972 -0.418 1.00 94.19 172 SER A CA 1
ATOM 1305 C C . SER A 1 172 ? -4.791 -3.010 0.770 1.00 94.19 172 SER A C 1
ATOM 1307 O O . SER A 1 172 ? -3.972 -3.096 1.682 1.00 94.19 172 SER A O 1
ATOM 1309 N N . ALA A 1 173 ? -5.831 -2.173 0.850 1.00 95.25 173 ALA A N 1
ATOM 1310 C CA . ALA A 1 173 ? -6.057 -1.278 1.988 1.00 95.25 173 ALA A CA 1
ATOM 1311 C C . ALA A 1 173 ? -6.269 -2.057 3.298 1.00 95.25 173 ALA A C 1
ATOM 1313 O O . ALA A 1 173 ? -5.700 -1.706 4.332 1.00 95.25 173 ALA A O 1
ATOM 1314 N N . SER A 1 174 ? -7.031 -3.154 3.251 1.00 94.50 174 SER A N 1
ATOM 1315 C CA . SER A 1 174 ? -7.257 -4.022 4.415 1.00 94.50 174 SER A CA 1
ATOM 1316 C C . SER A 1 174 ? -5.969 -4.713 4.864 1.00 94.50 174 SER A C 1
ATOM 1318 O O . SER A 1 174 ? -5.657 -4.713 6.054 1.00 94.50 174 SER A O 1
ATOM 1320 N N . ARG A 1 175 ? -5.176 -5.247 3.924 1.00 95.88 175 ARG A N 1
ATOM 1321 C CA . ARG A 1 175 ? -3.862 -5.849 4.217 1.00 95.88 175 ARG A CA 1
ATOM 1322 C C . ARG A 1 175 ? -2.878 -4.834 4.785 1.00 95.88 175 ARG A C 1
ATOM 1324 O O . ARG A 1 175 ? -2.181 -5.138 5.750 1.00 95.88 175 ARG A O 1
ATOM 1331 N N . PHE A 1 176 ? -2.846 -3.623 4.237 1.00 97.44 176 PHE A N 1
ATOM 1332 C CA . PHE A 1 176 ? -2.010 -2.554 4.764 1.00 97.44 176 PHE A CA 1
ATOM 1333 C C . PHE A 1 176 ? -2.421 -2.171 6.190 1.00 97.44 176 PHE A C 1
ATOM 1335 O O . PHE A 1 176 ? -1.566 -2.123 7.072 1.00 97.44 176 PHE A O 1
ATOM 1342 N N . ALA A 1 177 ? -3.717 -1.964 6.447 1.00 97.12 177 ALA A N 1
ATOM 1343 C CA . ALA A 1 177 ? -4.215 -1.636 7.783 1.00 97.12 177 ALA A CA 1
ATOM 1344 C C . ALA A 1 177 ? -3.899 -2.741 8.803 1.00 97.12 177 ALA A C 1
ATOM 1346 O O . ALA A 1 177 ? -3.529 -2.456 9.943 1.00 97.12 177 ALA A O 1
ATOM 1347 N N . ASP A 1 178 ? -3.993 -4.001 8.375 1.00 96.25 178 ASP A N 1
ATOM 1348 C CA . ASP A 1 178 ? -3.577 -5.164 9.145 1.00 96.25 178 ASP A CA 1
ATOM 1349 C C . ASP A 1 178 ? -2.080 -5.068 9.507 1.00 96.25 178 ASP A C 1
ATOM 1351 O O . ASP A 1 178 ? -1.700 -5.003 10.679 1.00 96.25 178 ASP A O 1
ATOM 1355 N N . VAL A 1 179 ? -1.208 -4.946 8.514 1.00 97.06 179 VAL A N 1
ATOM 1356 C CA . VAL A 1 179 ? 0.238 -4.866 8.740 1.00 97.06 179 VAL A CA 1
ATOM 1357 C C . VAL A 1 179 ? 0.630 -3.653 9.595 1.00 97.06 179 VAL A C 1
ATOM 1359 O O . VAL A 1 179 ? 1.437 -3.791 10.517 1.00 97.06 179 VAL A O 1
ATOM 1362 N N . ALA A 1 180 ? 0.015 -2.493 9.364 1.00 97.06 180 ALA A N 1
ATOM 1363 C CA . ALA A 1 180 ? 0.238 -1.280 10.144 1.00 97.06 180 ALA A CA 1
ATOM 1364 C C . ALA A 1 180 ? -0.186 -1.449 11.612 1.00 97.06 180 ALA A C 1
ATOM 1366 O O . ALA A 1 180 ? 0.543 -1.025 12.511 1.00 97.06 180 ALA A O 1
ATOM 1367 N N . PHE A 1 181 ? -1.321 -2.109 11.876 1.00 96.44 181 PHE A N 1
ATOM 1368 C CA . PHE A 1 181 ? -1.763 -2.426 13.237 1.00 96.44 181 PHE A CA 1
ATOM 1369 C C . PHE A 1 181 ? -0.774 -3.351 13.953 1.00 96.44 181 PHE A C 1
ATOM 1371 O O . PHE A 1 181 ? -0.372 -3.086 15.089 1.00 96.44 181 PHE A O 1
ATOM 1378 N N . THR A 1 182 ? -0.345 -4.423 13.280 1.00 95.88 182 THR A N 1
ATOM 1379 C CA . THR A 1 182 ? 0.618 -5.382 13.835 1.00 95.88 182 THR A CA 1
ATOM 1380 C C . THR A 1 182 ? 1.945 -4.701 14.146 1.00 95.88 182 THR A C 1
ATOM 1382 O O . THR A 1 182 ? 2.456 -4.828 15.256 1.00 95.88 182 THR A O 1
ATOM 1385 N N . TRP A 1 183 ? 2.473 -3.912 13.210 1.00 96.06 183 TRP A N 1
ATOM 1386 C CA . TRP A 1 183 ? 3.690 -3.140 13.436 1.00 96.06 183 TRP A CA 1
ATOM 1387 C C . TRP A 1 183 ? 3.537 -2.180 14.619 1.00 96.06 183 TRP A C 1
ATOM 1389 O O . TRP A 1 183 ? 4.377 -2.176 15.518 1.00 96.06 183 TRP A O 1
ATOM 1399 N N . ALA A 1 184 ? 2.458 -1.399 14.673 1.00 94.62 184 ALA A N 1
ATOM 1400 C CA . ALA A 1 184 ? 2.282 -0.376 15.698 1.00 94.62 184 ALA A CA 1
ATOM 1401 C C . ALA A 1 184 ? 2.153 -0.965 17.115 1.00 94.62 184 ALA A C 1
ATOM 1403 O O . ALA A 1 184 ? 2.671 -0.387 18.072 1.00 94.62 184 ALA A O 1
ATOM 1404 N N . THR A 1 185 ? 1.520 -2.135 17.240 1.00 93.12 185 THR A N 1
ATOM 1405 C CA . THR A 1 185 ? 1.369 -2.858 18.515 1.00 93.12 185 THR A CA 1
ATOM 1406 C C . THR A 1 185 ? 2.640 -3.598 18.940 1.00 93.12 185 THR A C 1
ATOM 1408 O O . THR A 1 185 ? 2.899 -3.730 20.135 1.00 93.12 185 THR A O 1
ATOM 1411 N N . GLN A 1 186 ? 3.477 -4.030 17.991 1.00 93.25 186 GLN A N 1
ATOM 1412 C CA . GLN A 1 186 ? 4.734 -4.737 18.274 1.00 93.25 186 GLN A CA 1
ATOM 1413 C C . GLN A 1 186 ? 5.946 -3.809 18.448 1.00 93.25 186 GLN A C 1
ATOM 1415 O O . GLN A 1 186 ? 6.917 -4.183 19.103 1.00 93.25 186 GLN A O 1
ATOM 1420 N N . SER A 1 187 ? 5.910 -2.593 17.896 1.00 85.88 187 SER A N 1
ATOM 1421 C CA . SER A 1 187 ? 7.086 -1.712 17.802 1.00 85.88 187 SER A CA 1
ATOM 1422 C C . SER A 1 187 ? 7.588 -1.133 19.128 1.00 85.88 187 SER A C 1
ATOM 1424 O O . SER A 1 187 ? 8.686 -0.575 19.168 1.00 85.88 187 SER A O 1
ATOM 1426 N N . ARG A 1 188 ? 6.821 -1.225 20.223 1.00 78.25 188 ARG A N 1
ATOM 1427 C CA . ARG A 1 188 ? 7.256 -0.755 21.548 1.00 78.25 188 ARG A CA 1
ATOM 1428 C C . ARG A 1 188 ? 6.809 -1.693 22.663 1.00 78.25 188 ARG A C 1
ATOM 1430 O O . ARG A 1 188 ? 5.618 -1.823 22.936 1.00 78.25 188 ARG A O 1
ATOM 1437 N N . SER A 1 189 ? 7.780 -2.232 23.401 1.00 70.31 189 SER A N 1
ATOM 1438 C CA . SER A 1 189 ? 7.557 -2.803 24.730 1.00 70.31 189 SER A CA 1
ATOM 1439 C C . SER A 1 189 ? 7.095 -1.685 25.677 1.00 70.31 189 SER A C 1
ATOM 1441 O O . SER A 1 189 ? 7.921 -0.944 26.208 1.00 70.31 189 SER A O 1
ATOM 1443 N N . GLY A 1 190 ? 5.780 -1.509 25.826 1.00 69.31 190 GLY A N 1
ATOM 1444 C CA . GLY A 1 190 ? 5.184 -0.456 26.660 1.00 69.31 190 GLY A CA 1
ATOM 1445 C C . GLY A 1 190 ? 4.366 0.598 25.909 1.00 69.31 190 GLY A C 1
ATOM 1446 O O . GLY A 1 190 ? 4.225 1.709 26.413 1.00 69.31 190 GLY A O 1
ATOM 1447 N N . CYS A 1 191 ? 3.841 0.288 24.718 1.00 81.81 191 CYS A N 1
ATOM 1448 C CA . CYS A 1 191 ? 2.835 1.131 24.066 1.00 81.81 191 CYS A CA 1
ATOM 1449 C C . CYS A 1 191 ? 1.657 1.375 25.033 1.00 81.81 191 CYS A C 1
ATOM 1451 O O . CYS A 1 191 ? 1.105 0.424 25.597 1.00 81.81 191 CYS A O 1
ATOM 1453 N N . SER A 1 192 ? 1.325 2.643 25.291 1.00 90.44 192 SER A N 1
ATOM 1454 C CA . SER A 1 192 ? 0.299 2.994 26.277 1.00 90.44 192 SER A CA 1
ATOM 1455 C C . SER A 1 192 ? -1.082 2.531 25.801 1.00 90.44 192 SER A C 1
ATOM 1457 O O . SER A 1 192 ? -1.312 2.360 24.603 1.00 90.44 192 SER A O 1
ATOM 1459 N N . SER A 1 193 ? -2.029 2.315 26.719 1.00 91.75 193 SER A N 1
ATOM 1460 C CA . SER A 1 193 ? -3.410 1.990 26.323 1.00 91.75 193 SER A CA 1
ATOM 1461 C C . SER A 1 193 ? -4.020 3.089 25.444 1.00 91.75 193 SER A C 1
ATOM 1463 O O . SER A 1 193 ? -4.822 2.791 24.567 1.00 91.75 193 SER A O 1
ATOM 1465 N N . GLU A 1 194 ? -3.628 4.344 25.662 1.00 92.94 194 GLU A N 1
ATOM 1466 C CA . GLU A 1 194 ? -4.076 5.494 24.876 1.00 92.94 194 GLU A CA 1
ATOM 1467 C C . GLU A 1 194 ? -3.527 5.455 23.443 1.00 92.94 194 GLU A C 1
ATOM 1469 O O . GLU A 1 194 ? -4.286 5.638 22.492 1.00 92.94 194 GLU A O 1
ATOM 1474 N N . ASP A 1 195 ? -2.242 5.127 23.272 1.00 91.88 195 ASP A N 1
ATOM 1475 C CA . ASP A 1 195 ? -1.630 4.965 21.948 1.00 91.88 195 ASP A CA 1
ATOM 1476 C C . ASP A 1 195 ? -2.308 3.844 21.149 1.00 91.88 195 ASP A C 1
ATOM 1478 O O . ASP A 1 195 ? -2.566 4.007 19.956 1.00 91.88 195 ASP A O 1
ATOM 1482 N N . HIS A 1 196 ? -2.633 2.719 21.799 1.00 92.50 196 HIS A N 1
ATOM 1483 C CA . HIS A 1 196 ? -3.363 1.619 21.163 1.00 92.50 196 HIS A CA 1
ATOM 1484 C C . HIS A 1 196 ? -4.724 2.081 20.644 1.00 92.50 196 HIS A C 1
ATOM 1486 O O . HIS A 1 196 ? -5.031 1.861 19.474 1.00 92.50 196 HIS A O 1
ATOM 1492 N N . GLU A 1 197 ? -5.517 2.759 21.473 1.00 92.88 197 GLU A N 1
ATOM 1493 C CA . GLU A 1 197 ? -6.820 3.286 21.057 1.00 92.88 197 GLU A CA 1
ATOM 1494 C C . GLU A 1 197 ? -6.689 4.337 19.945 1.00 92.88 197 GLU A C 1
ATOM 1496 O O . GLU A 1 197 ? -7.480 4.345 18.999 1.00 92.88 197 GLU A O 1
ATOM 1501 N N . ALA A 1 198 ? -5.644 5.169 19.978 1.00 94.50 198 ALA A N 1
ATOM 1502 C CA . ALA A 1 198 ? -5.358 6.114 18.903 1.00 94.50 198 ALA A CA 1
ATOM 1503 C C . ALA A 1 198 ? -5.047 5.406 17.571 1.00 94.50 198 ALA A C 1
ATOM 1505 O O . ALA A 1 198 ? -5.572 5.819 16.534 1.00 94.50 198 ALA A O 1
ATOM 1506 N N . ILE A 1 199 ? -4.251 4.327 17.590 1.00 95.62 199 ILE A N 1
ATOM 1507 C CA . ILE A 1 199 ? -3.953 3.496 16.409 1.00 95.62 199 ILE A CA 1
ATOM 1508 C C . ILE A 1 199 ? -5.235 2.843 15.879 1.00 95.62 199 ILE A C 1
ATOM 1510 O O . ILE A 1 199 ? -5.519 2.926 14.681 1.00 95.62 199 ILE A O 1
ATOM 1514 N N . LYS A 1 200 ? -6.033 2.225 16.763 1.00 94.19 200 LYS A N 1
ATOM 1515 C CA . LYS A 1 200 ? -7.311 1.603 16.386 1.00 94.19 200 LYS A CA 1
ATOM 1516 C C . LYS A 1 200 ? -8.220 2.609 15.693 1.00 94.19 200 LYS A C 1
ATOM 1518 O O . LYS A 1 200 ? -8.774 2.315 14.632 1.00 94.19 200 LYS A O 1
ATOM 1523 N N . LYS A 1 201 ? -8.336 3.809 16.269 1.00 92.19 201 LYS A N 1
ATOM 1524 C CA . LYS A 1 201 ? -9.165 4.892 15.742 1.00 92.19 201 LYS A CA 1
ATOM 1525 C C . LYS A 1 201 ? -8.740 5.305 14.332 1.00 92.19 201 LYS A C 1
ATOM 1527 O O . LYS A 1 201 ? -9.585 5.289 13.442 1.00 92.19 201 LYS A O 1
ATOM 1532 N N . ILE A 1 202 ? -7.463 5.635 14.109 1.00 95.94 202 ILE A N 1
ATOM 1533 C CA . ILE A 1 202 ? -7.006 6.122 12.792 1.00 95.94 202 ILE A CA 1
ATOM 1534 C C . ILE A 1 202 ? -7.091 5.045 11.702 1.00 95.94 202 ILE A C 1
ATOM 1536 O O . ILE A 1 202 ? -7.448 5.358 10.570 1.00 95.94 202 ILE A O 1
ATOM 1540 N N . LEU A 1 203 ? -6.826 3.775 12.030 1.00 95.31 203 LEU A N 1
ATOM 1541 C CA . LEU A 1 203 ? -6.943 2.677 11.066 1.00 95.31 203 LEU A CA 1
ATOM 1542 C C . LEU A 1 203 ? -8.405 2.350 10.745 1.00 95.31 203 LEU A C 1
ATOM 1544 O O . LEU A 1 203 ? -8.737 2.091 9.591 1.00 95.31 203 LEU A O 1
ATOM 1548 N N . THR A 1 204 ? -9.287 2.405 11.748 1.00 89.31 204 THR A N 1
ATOM 1549 C CA . THR A 1 204 ? -10.736 2.281 11.528 1.00 89.31 204 THR A CA 1
ATOM 1550 C C . THR A 1 204 ? -11.219 3.396 10.604 1.00 89.31 204 THR A C 1
ATOM 1552 O O . THR A 1 204 ? -11.932 3.126 9.643 1.00 89.31 204 THR A O 1
ATOM 1555 N N . GLU A 1 205 ? -10.819 4.640 10.871 1.00 88.50 205 GLU A N 1
ATOM 1556 C CA . GLU A 1 205 ? -11.196 5.794 10.055 1.00 88.50 205 GLU A CA 1
ATOM 1557 C C . GLU A 1 205 ? -10.716 5.643 8.605 1.00 88.50 205 GLU A C 1
ATOM 1559 O O . GLU A 1 205 ? -11.505 5.851 7.686 1.00 88.50 205 GLU A O 1
ATOM 1564 N N . PHE A 1 206 ? -9.470 5.208 8.396 1.00 94.12 206 PHE A N 1
ATOM 1565 C CA . PHE A 1 206 ? -8.923 4.905 7.070 1.00 94.12 206 PHE A CA 1
ATOM 1566 C C . PHE A 1 206 ? -9.758 3.855 6.319 1.00 94.12 206 PHE A C 1
ATOM 1568 O O . PHE A 1 206 ? -10.173 4.090 5.182 1.00 94.12 206 PHE A O 1
ATOM 1575 N N . LEU A 1 207 ? -10.058 2.717 6.955 1.00 90.25 207 LEU A N 1
ATOM 1576 C CA . LEU A 1 207 ? -10.846 1.651 6.329 1.00 90.25 207 LEU A CA 1
ATOM 1577 C C . LEU A 1 207 ? -12.284 2.089 6.035 1.00 90.25 207 LEU A C 1
ATOM 1579 O O . LEU A 1 207 ? -12.821 1.747 4.983 1.00 90.25 207 LEU A O 1
ATOM 1583 N N . LEU A 1 208 ? -12.902 2.865 6.931 1.00 85.94 208 LEU A N 1
ATOM 1584 C CA . LEU A 1 208 ? -14.241 3.414 6.717 1.00 85.94 208 LEU A CA 1
ATOM 1585 C C . LEU A 1 208 ? -14.258 4.419 5.563 1.00 85.94 208 LEU A C 1
ATOM 1587 O O . LEU A 1 208 ? -15.116 4.303 4.693 1.00 85.94 208 LEU A O 1
ATOM 1591 N N . LYS A 1 209 ? -13.306 5.360 5.506 1.00 86.88 209 LYS A N 1
ATOM 1592 C CA . LYS A 1 209 ? -13.184 6.310 4.385 1.00 86.88 209 LYS A CA 1
ATOM 1593 C C . LYS A 1 209 ? -12.991 5.582 3.059 1.00 86.88 209 LYS A C 1
ATOM 1595 O O . LYS A 1 209 ? -13.678 5.897 2.092 1.00 86.88 209 LYS A O 1
ATOM 1600 N N . SER A 1 210 ? -12.125 4.570 3.045 1.00 90.56 210 SER A N 1
ATOM 1601 C CA . SER A 1 210 ? -11.877 3.738 1.863 1.00 90.56 210 SER A CA 1
ATOM 1602 C C . SER A 1 210 ? -13.145 3.005 1.418 1.00 90.56 210 SER A C 1
ATOM 1604 O O . SER A 1 210 ? -13.524 3.059 0.252 1.00 90.56 210 SER A O 1
ATOM 1606 N N . LEU A 1 211 ? -13.863 2.387 2.362 1.00 86.19 211 LEU A N 1
ATOM 1607 C CA . LEU A 1 211 ? -15.116 1.687 2.089 1.00 86.19 211 LEU A CA 1
ATOM 1608 C C . LEU A 1 211 ? -16.203 2.630 1.561 1.00 86.19 211 LEU A C 1
ATOM 1610 O O . LEU A 1 211 ? -16.916 2.271 0.627 1.00 86.19 211 LEU A O 1
ATOM 1614 N N . VAL A 1 212 ? -16.331 3.825 2.143 1.00 84.38 212 VAL A N 1
ATOM 1615 C CA . VAL A 1 212 ? -17.293 4.845 1.703 1.00 84.38 212 VAL A CA 1
ATOM 1616 C C . VAL A 1 212 ? -16.972 5.306 0.286 1.00 84.38 212 VAL A C 1
ATOM 1618 O O . VAL A 1 212 ? -17.873 5.314 -0.553 1.00 84.38 212 VAL A O 1
ATOM 1621 N N . ALA A 1 213 ? -15.705 5.608 -0.006 1.00 85.31 213 ALA A N 1
ATOM 1622 C CA . ALA A 1 213 ? -15.258 5.976 -1.346 1.00 85.31 213 ALA A CA 1
ATOM 1623 C C . ALA A 1 213 ? -15.592 4.876 -2.369 1.00 85.31 213 ALA A C 1
ATOM 1625 O O . ALA A 1 213 ? -16.132 5.141 -3.437 1.00 85.31 213 ALA A O 1
ATOM 1626 N N . CYS A 1 214 ? -15.366 3.617 -2.006 1.00 84.06 214 CYS A N 1
ATOM 1627 C CA . CYS A 1 214 ? -15.636 2.469 -2.863 1.00 84.06 214 CYS A CA 1
ATOM 1628 C C . CYS A 1 214 ? -17.114 2.033 -2.928 1.00 84.06 214 CYS A C 1
ATOM 1630 O O . CYS A 1 214 ? -17.468 1.197 -3.762 1.00 84.06 214 CYS A O 1
ATOM 1632 N N . SER A 1 215 ? -17.985 2.560 -2.062 1.00 81.88 215 SER A N 1
ATOM 1633 C CA . SER A 1 215 ? -19.332 2.016 -1.829 1.00 81.88 215 SER A CA 1
ATOM 1634 C C . SER A 1 215 ? -20.251 2.051 -3.050 1.00 81.88 215 SER A C 1
ATOM 1636 O O . SER A 1 215 ? -21.033 1.123 -3.240 1.00 81.88 215 SER A O 1
ATOM 1638 N N . SER A 1 216 ? -20.121 3.063 -3.912 1.00 76.75 216 SER A N 1
ATOM 1639 C CA . SER A 1 216 ? -20.925 3.223 -5.134 1.00 76.75 216 SER A CA 1
ATOM 1640 C C . SER A 1 216 ? -20.707 2.109 -6.163 1.00 76.75 216 SER A C 1
ATOM 1642 O O . SER A 1 216 ? -21.514 1.939 -7.076 1.00 76.75 216 SER A O 1
ATOM 1644 N N . ARG A 1 217 ? -19.613 1.355 -6.025 1.00 75.75 217 ARG A N 1
ATOM 1645 C CA . ARG A 1 217 ? -19.215 0.271 -6.930 1.00 75.75 217 ARG A CA 1
ATOM 1646 C C . ARG A 1 217 ? -19.357 -1.112 -6.302 1.00 75.75 217 ARG A C 1
ATOM 1648 O O . ARG A 1 217 ? -19.216 -2.110 -7.005 1.00 75.75 217 ARG A O 1
ATOM 1655 N N . ILE A 1 218 ? -19.611 -1.191 -4.995 1.00 73.88 218 ILE A N 1
ATOM 1656 C CA . ILE A 1 218 ? -19.915 -2.463 -4.341 1.00 73.88 218 ILE A CA 1
ATOM 1657 C C . ILE A 1 218 ? -21.296 -2.891 -4.832 1.00 73.88 218 ILE A C 1
ATOM 1659 O O . ILE A 1 218 ? -22.259 -2.144 -4.682 1.00 73.88 218 ILE A O 1
ATOM 1663 N N . ASP A 1 219 ? -21.361 -4.075 -5.445 1.00 69.69 219 ASP A N 1
ATOM 1664 C CA . ASP A 1 219 ? -22.526 -4.575 -6.175 1.00 69.69 219 ASP A CA 1
ATOM 1665 C C . ASP A 1 219 ? -23.843 -4.328 -5.400 1.00 69.69 219 ASP A C 1
ATOM 1667 O O . ASP A 1 219 ? -24.076 -4.948 -4.349 1.00 69.69 219 ASP A O 1
ATOM 1671 N N . PRO A 1 220 ? -24.724 -3.431 -5.888 1.00 67.75 220 PRO A N 1
ATOM 1672 C CA . PRO A 1 220 ? -25.983 -3.126 -5.220 1.00 67.75 220 PRO A CA 1
ATOM 1673 C C . PRO A 1 220 ? -26.896 -4.354 -5.147 1.00 67.75 220 PRO A C 1
ATOM 1675 O O . PRO A 1 220 ? -27.721 -4.438 -4.234 1.00 67.75 220 PRO A O 1
ATOM 1678 N N . ASP A 1 221 ? -26.730 -5.343 -6.036 1.00 63.75 221 ASP A N 1
ATOM 1679 C CA . ASP A 1 221 ? -27.473 -6.598 -5.954 1.00 63.75 221 ASP A CA 1
ATOM 1680 C C . ASP A 1 221 ? -27.068 -7.406 -4.719 1.00 63.75 221 ASP A C 1
ATOM 1682 O O . ASP A 1 221 ? -27.911 -8.089 -4.134 1.00 63.75 221 ASP A O 1
ATOM 1686 N N . ILE A 1 222 ? -25.816 -7.308 -4.268 1.00 67.69 222 ILE A N 1
ATOM 1687 C CA . ILE A 1 222 ? -25.377 -7.961 -3.035 1.00 67.69 222 ILE A CA 1
ATOM 1688 C C . ILE A 1 222 ? -26.033 -7.291 -1.836 1.00 67.69 222 ILE A C 1
ATOM 1690 O O . ILE A 1 222 ? -26.643 -7.993 -1.029 1.00 67.69 222 ILE A O 1
ATOM 1694 N N . ALA A 1 223 ? -25.973 -5.958 -1.748 1.00 69.06 223 ALA A N 1
ATOM 1695 C CA . ALA A 1 223 ? -26.647 -5.202 -0.693 1.00 69.06 223 ALA A CA 1
ATOM 1696 C C . ALA A 1 223 ? -28.160 -5.490 -0.671 1.00 69.06 223 ALA A C 1
ATOM 1698 O O . ALA A 1 223 ? -28.741 -5.705 0.395 1.00 69.06 223 ALA A O 1
ATOM 1699 N N . LEU A 1 224 ? -28.786 -5.594 -1.847 1.00 69.50 224 LEU A N 1
ATOM 1700 C CA . LEU A 1 224 ? -30.198 -5.930 -1.990 1.00 69.50 224 LEU A CA 1
ATOM 1701 C C . LEU A 1 224 ? -30.515 -7.365 -1.546 1.00 69.50 224 LEU A C 1
ATOM 1703 O O . LEU A 1 224 ? -31.475 -7.552 -0.805 1.00 69.50 224 LEU A O 1
ATOM 1707 N N . ARG A 1 225 ? -29.739 -8.380 -1.953 1.00 65.44 225 ARG A N 1
ATOM 1708 C CA . ARG A 1 225 ? -29.946 -9.786 -1.529 1.00 65.44 225 ARG A CA 1
ATOM 1709 C C . ARG A 1 225 ? -29.821 -9.936 -0.015 1.00 65.44 225 ARG A C 1
ATOM 1711 O O . ARG A 1 225 ? -30.599 -10.634 0.632 1.00 65.44 225 ARG A O 1
ATOM 1718 N N . VAL A 1 226 ? -28.834 -9.250 0.544 1.00 63.88 226 VAL A N 1
ATOM 1719 C CA . VAL A 1 226 ? -28.594 -9.106 1.979 1.00 63.88 226 VAL A CA 1
ATOM 1720 C C . VAL A 1 226 ? -29.809 -8.487 2.675 1.00 63.88 226 VAL A C 1
ATOM 1722 O O . VAL A 1 226 ? -30.325 -9.059 3.637 1.00 63.88 226 VAL A O 1
ATOM 1725 N N . PHE A 1 227 ? -30.319 -7.373 2.149 1.00 65.69 227 PHE A N 1
ATOM 1726 C CA . PHE A 1 227 ? -31.506 -6.700 2.668 1.00 65.69 227 PHE A CA 1
ATOM 1727 C C . PHE A 1 227 ? -32.761 -7.580 2.559 1.00 65.69 227 PHE A C 1
ATOM 1729 O O . PHE A 1 227 ? -33.474 -7.733 3.543 1.00 65.69 227 PHE A O 1
ATOM 1736 N N . GLN A 1 228 ? -32.976 -8.255 1.427 1.00 70.25 228 GLN A N 1
ATOM 1737 C CA . GLN A 1 228 ? -34.052 -9.236 1.216 1.00 70.25 228 GLN A CA 1
ATOM 1738 C C . GLN A 1 228 ? -34.026 -10.363 2.244 1.00 70.25 228 GLN A C 1
ATOM 1740 O O . GLN A 1 228 ? -35.072 -10.789 2.732 1.00 70.25 228 GLN A O 1
ATOM 1745 N N . LYS A 1 229 ? -32.834 -10.839 2.606 1.00 63.84 229 LYS A N 1
ATOM 1746 C CA . LYS A 1 229 ? -32.691 -11.900 3.599 1.00 63.84 229 LYS A CA 1
ATOM 1747 C C . LYS A 1 229 ? -33.018 -11.428 5.018 1.00 63.84 229 LYS A C 1
ATOM 1749 O O . LYS A 1 229 ? -33.632 -12.178 5.774 1.00 63.84 229 LYS A O 1
ATOM 1754 N N . VAL A 1 230 ? -32.574 -10.229 5.397 1.00 63.47 230 VAL A N 1
ATOM 1755 C CA . VAL A 1 230 ? -32.707 -9.716 6.775 1.00 63.47 230 VAL A CA 1
ATOM 1756 C C . VAL A 1 230 ? -34.051 -9.029 7.010 1.00 63.47 230 VAL A C 1
ATOM 1758 O O . VAL A 1 230 ? -34.607 -9.126 8.100 1.00 63.47 230 VAL A O 1
ATOM 1761 N N . GLN A 1 231 ? -34.590 -8.372 5.987 1.00 72.62 231 GLN A N 1
ATOM 1762 C CA . GLN A 1 231 ? -35.815 -7.579 6.024 1.00 72.62 231 GLN A CA 1
ATOM 1763 C C . GLN A 1 231 ? -36.802 -8.025 4.929 1.00 72.62 231 GLN A C 1
ATOM 1765 O O . GLN A 1 231 ? -37.228 -7.214 4.104 1.00 72.62 231 GLN A O 1
ATOM 1770 N N . PRO A 1 232 ? -37.232 -9.304 4.917 1.00 73.56 232 PRO A N 1
ATOM 1771 C CA . PRO A 1 232 ? -38.030 -9.859 3.819 1.00 73.56 232 PRO A CA 1
ATOM 1772 C C . PRO A 1 232 ? -39.383 -9.158 3.629 1.00 73.56 232 PRO A C 1
ATOM 1774 O O . PRO A 1 232 ? -39.944 -9.181 2.538 1.00 73.56 232 PRO A O 1
ATOM 1777 N N . ARG A 1 233 ? -39.913 -8.513 4.679 1.00 79.88 233 ARG A N 1
ATOM 1778 C CA . ARG A 1 233 ? -41.186 -7.773 4.638 1.00 79.88 233 ARG A CA 1
ATOM 1779 C C . ARG A 1 233 ? -41.117 -6.490 3.808 1.00 79.88 233 ARG A C 1
ATOM 1781 O O . ARG A 1 233 ? -42.144 -6.059 3.302 1.00 79.88 233 ARG A O 1
ATOM 1788 N N . TYR A 1 234 ? -39.929 -5.903 3.670 1.00 73.44 234 TYR A N 1
ATOM 1789 C CA . TYR A 1 234 ? -39.716 -4.621 2.990 1.00 73.44 234 TYR A CA 1
ATOM 1790 C C . TYR A 1 234 ? -39.184 -4.783 1.571 1.00 73.44 234 TYR A C 1
ATOM 1792 O O . TYR A 1 234 ? -38.813 -3.807 0.923 1.00 73.44 234 TYR A O 1
ATOM 1800 N N . THR A 1 235 ? -39.121 -6.016 1.077 1.00 74.44 235 THR A N 1
ATOM 1801 C CA . THR A 1 235 ? -38.576 -6.287 -0.243 1.00 74.44 235 THR A CA 1
ATOM 1802 C C . THR A 1 235 ? -39.637 -6.782 -1.187 1.00 74.44 235 THR A C 1
ATOM 1804 O O . THR A 1 235 ? -40.300 -7.785 -0.928 1.00 74.44 235 THR A O 1
ATOM 1807 N N . LEU A 1 236 ? -39.750 -6.100 -2.323 1.00 79.62 236 LEU A N 1
ATOM 1808 C CA . LEU A 1 236 ? -40.512 -6.614 -3.445 1.00 79.62 236 LEU A CA 1
ATOM 1809 C C . LEU A 1 236 ? -39.854 -7.920 -3.918 1.00 79.62 236 LEU A C 1
ATOM 1811 O O . LEU A 1 236 ? -38.628 -7.947 -4.094 1.00 79.62 236 LEU A O 1
ATOM 1815 N N . PRO A 1 237 ? -40.632 -8.999 -4.122 1.00 72.75 237 PRO A N 1
ATOM 1816 C CA . PRO A 1 237 ? -40.126 -10.231 -4.706 1.00 72.75 237 PRO A CA 1
ATOM 1817 C C . PRO A 1 237 ? -39.513 -9.927 -6.076 1.00 72.75 237 PRO A C 1
ATOM 1819 O O . PRO A 1 237 ? -40.223 -9.690 -7.052 1.00 72.75 237 PRO A O 1
ATOM 1822 N N . ARG A 1 238 ? -38.180 -9.891 -6.154 1.00 72.00 238 ARG A N 1
ATOM 1823 C CA . ARG A 1 238 ? -37.471 -9.760 -7.427 1.00 72.00 238 ARG A CA 1
ATOM 1824 C C . ARG A 1 238 ? -37.365 -11.159 -8.038 1.00 72.00 238 ARG A C 1
ATOM 1826 O O . ARG A 1 238 ? -36.969 -12.083 -7.324 1.00 72.00 238 ARG A O 1
ATOM 1833 N N . PRO A 1 239 ? -37.710 -11.351 -9.322 1.00 74.00 239 PRO A N 1
ATOM 1834 C CA . PRO A 1 239 ? -37.458 -12.620 -9.989 1.00 74.00 239 PRO A CA 1
ATOM 1835 C C . PRO A 1 239 ? -35.961 -12.960 -9.898 1.00 74.00 239 PRO A C 1
ATOM 1837 O O . PRO A 1 239 ? -35.133 -12.045 -9.957 1.00 74.00 239 PRO A O 1
ATOM 1840 N N . PRO A 1 240 ? -35.604 -14.244 -9.711 1.00 68.44 240 PRO A N 1
ATOM 1841 C CA . PRO A 1 240 ? -34.217 -14.652 -9.539 1.00 68.44 240 PRO A CA 1
ATOM 1842 C C . PRO A 1 240 ? -33.406 -14.188 -10.748 1.00 68.44 240 PRO A C 1
ATOM 1844 O O . PRO A 1 240 ? -33.687 -14.582 -11.881 1.00 68.44 240 PRO A O 1
ATOM 1847 N N . ALA A 1 241 ? -32.429 -13.310 -10.508 1.00 66.44 241 ALA A N 1
ATOM 1848 C CA . ALA A 1 241 ? -31.494 -12.902 -11.543 1.00 66.44 241 ALA A CA 1
ATOM 1849 C C . ALA A 1 241 ? -30.761 -14.151 -12.070 1.00 66.44 241 ALA A C 1
ATOM 1851 O O . ALA A 1 241 ? -30.494 -15.070 -11.286 1.00 66.44 241 ALA A O 1
ATOM 1852 N N . PRO A 1 242 ? -30.446 -14.216 -13.376 1.00 72.62 242 PRO A N 1
ATOM 1853 C CA . PRO A 1 242 ? -29.655 -15.313 -13.916 1.00 72.62 242 PRO A CA 1
ATOM 1854 C C . PRO A 1 242 ? -28.340 -15.435 -13.128 1.00 72.62 242 PRO A C 1
ATOM 1856 O O . PRO A 1 242 ? -27.771 -14.413 -12.735 1.00 72.62 242 PRO A O 1
ATOM 1859 N N . PRO A 1 243 ? -27.860 -16.659 -12.853 1.00 59.81 243 PRO A N 1
ATOM 1860 C CA . PRO A 1 243 ? -26.665 -16.862 -12.049 1.00 59.81 243 PRO A CA 1
ATOM 1861 C C . PRO A 1 243 ? -25.438 -16.292 -12.773 1.00 59.81 243 PRO A C 1
ATOM 1863 O O . PRO A 1 243 ? -24.875 -16.916 -13.669 1.00 59.81 243 PRO A O 1
ATOM 1866 N N . THR A 1 244 ? -25.003 -15.100 -12.375 1.00 60.69 244 THR A N 1
ATOM 1867 C CA . THR A 1 244 ? -23.675 -14.556 -12.670 1.00 60.69 244 THR A CA 1
ATOM 1868 C C . THR A 1 244 ? -22.692 -15.144 -11.659 1.00 60.69 244 THR A C 1
ATOM 1870 O O . THR A 1 244 ? -22.547 -14.664 -10.539 1.00 60.69 244 THR A O 1
ATOM 1873 N N . ILE A 1 245 ? -22.055 -16.253 -12.036 1.00 55.47 245 ILE A N 1
ATOM 1874 C CA . ILE A 1 245 ? -21.297 -17.131 -11.123 1.00 55.47 245 ILE A CA 1
ATOM 1875 C C . ILE A 1 245 ? -19.931 -16.531 -10.702 1.00 55.47 245 ILE A C 1
ATOM 1877 O O . ILE A 1 245 ? -19.341 -16.986 -9.735 1.00 55.47 245 ILE A O 1
ATOM 1881 N N . SER A 1 246 ? -19.438 -15.462 -11.342 1.00 61.69 246 SER A N 1
ATOM 1882 C CA . SER A 1 246 ? -18.058 -14.972 -11.136 1.00 61.69 246 SER A CA 1
ATOM 1883 C C . SER A 1 246 ? -17.864 -13.944 -10.009 1.00 61.69 246 SER A C 1
ATOM 1885 O O . SER A 1 246 ? -16.806 -13.919 -9.389 1.00 61.69 246 SER A O 1
ATOM 1887 N N . HIS A 1 247 ? -18.830 -13.060 -9.742 1.00 64.81 247 HIS A N 1
ATOM 1888 C CA . HIS A 1 247 ? -18.599 -11.899 -8.857 1.00 64.81 247 HIS A CA 1
ATOM 1889 C C . HIS A 1 247 ? -18.952 -12.154 -7.384 1.00 64.81 247 HIS A C 1
ATOM 1891 O O . HIS A 1 247 ? -18.494 -11.436 -6.493 1.00 64.81 247 HIS A O 1
ATOM 1897 N N . SER A 1 248 ? -19.738 -13.198 -7.109 1.00 67.06 248 SER A N 1
ATOM 1898 C CA . SER A 1 248 ? -20.224 -13.500 -5.758 1.00 67.06 248 SER A CA 1
ATOM 1899 C C . SER A 1 248 ? -19.108 -13.956 -4.813 1.00 67.06 248 SER A C 1
ATOM 1901 O O . SER A 1 248 ? -19.114 -13.573 -3.643 1.00 67.06 248 SER A O 1
ATOM 1903 N N . ASP A 1 249 ? -18.156 -14.757 -5.297 1.00 74.62 249 ASP A N 1
ATOM 1904 C CA . ASP A 1 249 ? -17.111 -15.336 -4.445 1.00 74.62 249 ASP A CA 1
ATOM 1905 C C . ASP A 1 249 ? -16.032 -14.309 -4.095 1.00 74.62 249 ASP A C 1
ATOM 1907 O O . ASP A 1 249 ? -15.744 -14.115 -2.916 1.00 74.62 249 ASP A O 1
ATOM 1911 N N . ALA A 1 250 ? -15.540 -13.550 -5.081 1.00 76.31 250 ALA A N 1
ATOM 1912 C CA . ALA A 1 250 ? -14.590 -12.459 -4.847 1.00 76.31 250 ALA A CA 1
ATOM 1913 C C . ALA A 1 250 ? -15.151 -11.404 -3.877 1.00 76.31 250 ALA A C 1
ATOM 1915 O O . ALA A 1 250 ? -14.449 -10.921 -2.987 1.00 76.31 250 ALA A O 1
ATOM 1916 N N . THR A 1 251 ? -16.448 -11.088 -3.983 1.00 74.81 251 THR A N 1
ATOM 1917 C CA . THR A 1 251 ? -17.075 -10.148 -3.046 1.00 74.81 251 THR A CA 1
ATOM 1918 C C . THR A 1 251 ? -17.178 -10.716 -1.641 1.00 74.81 251 THR A C 1
ATOM 1920 O O . THR A 1 251 ? -16.909 -10.019 -0.663 1.00 74.81 251 THR A O 1
ATOM 1923 N N . ARG A 1 252 ? -17.538 -11.995 -1.518 1.00 73.25 252 ARG A N 1
ATOM 1924 C CA . ARG A 1 252 ? -17.588 -12.675 -0.225 1.00 73.25 252 ARG A CA 1
ATOM 1925 C C . ARG A 1 252 ? -16.217 -12.690 0.451 1.00 73.25 252 ARG A C 1
ATOM 1927 O O . ARG A 1 252 ? -16.145 -12.428 1.651 1.00 73.25 252 ARG A O 1
ATOM 1934 N N . GLU A 1 253 ? -15.159 -12.991 -0.297 1.00 80.00 253 GLU A N 1
ATOM 1935 C CA . GLU A 1 253 ? -13.781 -12.966 0.201 1.00 80.00 253 GLU A CA 1
ATOM 1936 C C . GLU A 1 253 ? -13.369 -11.568 0.654 1.00 80.00 253 GLU A C 1
ATOM 1938 O O . GLU A 1 253 ? -12.841 -11.422 1.757 1.00 80.00 253 GLU A O 1
ATOM 1943 N N . LEU A 1 254 ? -13.691 -10.536 -0.133 1.00 81.31 254 LEU A N 1
ATOM 1944 C CA . LEU A 1 254 ? -13.426 -9.155 0.254 1.00 81.31 254 LEU A CA 1
ATOM 1945 C C . LEU A 1 254 ? -14.133 -8.796 1.565 1.00 81.31 254 LEU A C 1
ATOM 1947 O O . LEU A 1 254 ? -13.521 -8.230 2.470 1.00 81.31 254 LEU A O 1
ATOM 1951 N N . VAL A 1 255 ? -15.421 -9.118 1.684 1.00 77.81 255 VAL A N 1
ATOM 1952 C CA . VAL A 1 255 ? -16.198 -8.756 2.874 1.00 77.81 255 VAL A CA 1
ATOM 1953 C C . VAL A 1 255 ? -15.672 -9.490 4.108 1.00 77.81 255 VAL A C 1
ATOM 1955 O O . VAL A 1 255 ? -15.580 -8.896 5.184 1.00 77.81 255 VAL A O 1
ATOM 1958 N N . LEU A 1 256 ? -15.279 -10.758 3.954 1.00 79.62 256 LEU A N 1
ATOM 1959 C CA . LEU A 1 256 ? -14.601 -11.515 5.003 1.00 79.62 256 LEU A CA 1
ATOM 1960 C C . LEU A 1 256 ? -13.289 -10.857 5.414 1.00 79.62 256 LEU A C 1
ATOM 1962 O O . LEU A 1 256 ? -13.071 -10.669 6.609 1.00 79.62 256 LEU A O 1
ATOM 1966 N N . LEU A 1 257 ? -12.450 -10.480 4.448 1.00 84.25 257 LEU A N 1
ATOM 1967 C CA . LEU A 1 257 ? -11.177 -9.819 4.707 1.00 84.25 257 LEU A CA 1
ATOM 1968 C C . LEU A 1 257 ? -11.392 -8.522 5.494 1.00 84.25 257 LEU A C 1
ATOM 1970 O O . LEU A 1 257 ? -10.877 -8.404 6.603 1.00 84.25 257 LEU A O 1
ATOM 1974 N N . ILE A 1 258 ? -12.235 -7.617 4.987 1.00 82.44 258 ILE A N 1
ATOM 1975 C CA . ILE A 1 258 ? -12.558 -6.346 5.648 1.00 82.44 258 ILE A CA 1
ATOM 1976 C C . ILE A 1 258 ? -13.070 -6.599 7.072 1.00 82.44 258 ILE A C 1
ATOM 1978 O O . ILE A 1 258 ? -12.590 -5.983 8.024 1.00 82.44 258 ILE A O 1
ATOM 1982 N N . TYR A 1 259 ? -14.002 -7.541 7.250 1.00 81.06 259 TYR A N 1
ATOM 1983 C CA . TYR A 1 259 ? -14.527 -7.883 8.570 1.00 81.06 259 TYR A CA 1
ATOM 1984 C C . TYR A 1 259 ? -13.448 -8.421 9.516 1.00 81.06 259 TYR A C 1
ATOM 1986 O O . TYR A 1 259 ? -13.408 -8.023 10.683 1.00 81.06 259 TYR A O 1
ATOM 1994 N N . THR A 1 260 ? -12.579 -9.316 9.041 1.00 83.56 260 THR A N 1
ATOM 1995 C CA . THR A 1 260 ? -11.494 -9.870 9.862 1.00 83.56 260 THR A CA 1
ATOM 1996 C C . THR A 1 260 ? -10.510 -8.786 10.284 1.00 83.56 260 THR A C 1
ATOM 1998 O O . THR A 1 260 ? -10.154 -8.724 11.461 1.00 83.56 260 THR A O 1
ATOM 2001 N N . THR A 1 261 ? -10.160 -7.871 9.377 1.00 87.44 261 THR A N 1
ATOM 2002 C CA . THR A 1 261 ? -9.299 -6.725 9.671 1.00 87.44 261 THR A CA 1
ATOM 2003 C C . THR A 1 261 ? -9.956 -5.793 10.694 1.00 87.44 261 THR A C 1
ATOM 2005 O O . THR A 1 261 ? -9.335 -5.481 11.710 1.00 87.44 261 THR A O 1
ATOM 2008 N N . PHE A 1 262 ? -11.232 -5.421 10.517 1.00 84.69 262 PHE A N 1
ATOM 2009 C CA . PHE A 1 262 ? -11.962 -4.606 11.501 1.00 84.69 262 PHE A CA 1
ATOM 2010 C C . PHE A 1 262 ? -12.072 -5.284 12.863 1.00 84.69 262 PHE A C 1
ATOM 2012 O O . PHE A 1 262 ? -11.865 -4.628 13.876 1.00 84.69 262 PHE A O 1
ATOM 2019 N N . SER A 1 263 ? -12.369 -6.583 12.899 1.00 83.38 263 SER A N 1
ATOM 2020 C CA . SER A 1 263 ? -12.502 -7.344 14.150 1.00 83.38 263 SER A CA 1
ATOM 2021 C C . SER A 1 263 ? -11.178 -7.488 14.894 1.00 83.38 263 SER A C 1
ATOM 2023 O O . SER A 1 263 ? -11.171 -7.734 16.096 1.00 83.38 263 SER A O 1
ATOM 2025 N N . ARG A 1 264 ? -10.055 -7.385 14.178 1.00 88.56 264 ARG A N 1
ATOM 2026 C CA . ARG A 1 264 ? -8.724 -7.419 14.776 1.00 88.56 264 ARG A CA 1
ATOM 2027 C C . ARG A 1 264 ? -8.283 -6.046 15.275 1.00 88.56 264 ARG A C 1
ATOM 2029 O O . ARG A 1 264 ? -7.603 -5.968 16.292 1.00 88.56 264 ARG A O 1
ATOM 2036 N N . ILE A 1 265 ? -8.653 -4.983 14.559 1.00 88.50 265 ILE A N 1
ATOM 2037 C CA . ILE A 1 265 ? -8.353 -3.600 14.945 1.00 88.50 265 ILE A CA 1
ATOM 2038 C C . ILE A 1 265 ? -9.260 -3.171 16.103 1.00 88.50 265 ILE A C 1
ATOM 2040 O O . ILE A 1 265 ? -8.773 -2.666 17.107 1.00 88.50 265 ILE A O 1
ATOM 2044 N N . GLN A 1 266 ? -10.572 -3.368 15.994 1.00 83.19 266 GLN A N 1
ATOM 2045 C CA . GLN A 1 266 ? -11.529 -2.983 17.026 1.00 83.19 266 GLN A CA 1
ATOM 2046 C C . GLN A 1 266 ? -11.864 -4.138 17.960 1.00 83.19 266 GLN A C 1
ATOM 2048 O O . GLN A 1 266 ? -12.107 -5.261 17.523 1.00 83.19 266 GLN A O 1
ATOM 2053 N N . ASP A 1 267 ? -12.015 -3.830 19.247 1.00 71.56 267 ASP A N 1
ATOM 2054 C CA . ASP A 1 267 ? -12.731 -4.730 20.141 1.00 71.56 267 ASP A CA 1
ATOM 2055 C C . ASP A 1 267 ? -14.186 -4.823 19.674 1.00 71.56 267 ASP A C 1
ATOM 2057 O O . ASP A 1 267 ? -14.865 -3.812 19.485 1.00 71.56 267 ASP A O 1
ATOM 2061 N N . SER A 1 268 ? -14.677 -6.050 19.481 1.00 57.56 268 SER A N 1
ATOM 2062 C CA . SER A 1 268 ? -16.004 -6.355 18.910 1.00 57.56 268 SER A CA 1
ATOM 2063 C C . SER A 1 268 ? -17.201 -5.628 19.559 1.00 57.56 268 SER A C 1
ATOM 2065 O O . SER A 1 268 ? -18.298 -5.615 18.997 1.00 57.56 268 SER A O 1
ATOM 2067 N N . SER A 1 269 ? -17.019 -5.024 20.738 1.00 61.16 269 SER A N 1
ATOM 2068 C CA . SER A 1 269 ? -17.997 -4.173 21.418 1.00 61.16 269 SER A CA 1
ATOM 2069 C C . SER A 1 269 ? -18.145 -2.773 20.811 1.00 61.16 269 SER A C 1
ATOM 2071 O O . SER A 1 269 ? -19.248 -2.236 20.849 1.00 61.16 269 SER A O 1
ATOM 2073 N N . GLU A 1 270 ? -17.091 -2.186 20.238 1.00 56.06 270 GLU A N 1
ATOM 2074 C CA . GLU A 1 270 ? -17.107 -0.821 19.676 1.00 56.06 270 GLU A CA 1
ATOM 2075 C C . GLU A 1 270 ? -17.766 -0.769 18.295 1.00 56.06 270 GLU A C 1
ATOM 2077 O O . GLU A 1 270 ? -18.528 0.155 18.013 1.00 56.06 270 GLU A O 1
ATOM 2082 N N . LEU A 1 271 ? -17.622 -1.830 17.489 1.00 54.91 271 LEU A N 1
ATOM 2083 C CA . LEU A 1 271 ? -18.385 -2.000 16.244 1.00 54.91 271 LEU A CA 1
ATOM 2084 C C . LEU A 1 271 ? -19.904 -1.942 16.483 1.00 54.91 271 LEU A C 1
ATOM 2086 O O . LEU A 1 271 ? -20.661 -1.557 15.595 1.00 54.91 271 LEU A O 1
ATOM 2090 N N . ARG A 1 272 ? -20.364 -2.261 17.703 1.00 57.56 272 ARG A N 1
ATOM 2091 C CA . ARG A 1 272 ? -21.780 -2.145 18.082 1.00 57.56 272 ARG A CA 1
ATOM 2092 C C . ARG A 1 272 ? -22.238 -0.703 18.296 1.00 57.56 272 ARG A C 1
ATOM 2094 O O . ARG A 1 272 ? -23.441 -0.488 18.256 1.00 57.56 272 ARG A O 1
ATOM 2101 N N . LYS A 1 273 ? -21.336 0.260 18.525 1.00 51.62 273 LYS A N 1
ATOM 2102 C CA . LYS A 1 273 ? -21.680 1.681 18.735 1.00 51.62 273 LYS A CA 1
ATOM 2103 C C . LYS A 1 273 ? -21.917 2.432 17.426 1.00 51.62 273 LYS A C 1
ATOM 2105 O O . LYS A 1 273 ? -22.757 3.320 17.375 1.00 51.62 273 LYS A O 1
ATOM 2110 N N . TYR A 1 274 ? -21.241 2.032 16.349 1.00 45.34 274 TYR A N 1
ATOM 2111 C CA . TYR A 1 274 ? -21.462 2.581 15.000 1.00 45.34 274 TYR A CA 1
ATOM 2112 C C . TYR A 1 274 ? -22.804 2.172 14.382 1.00 45.34 274 TYR A C 1
ATOM 2114 O O . TYR A 1 274 ? -23.206 2.698 13.346 1.00 45.34 274 TYR A O 1
ATOM 2122 N N . ARG A 1 275 ? -23.519 1.268 15.055 1.00 44.34 275 ARG A N 1
ATOM 2123 C CA . ARG A 1 275 ? -24.894 0.876 14.761 1.00 44.34 275 ARG A CA 1
ATOM 2124 C C . ARG A 1 275 ? -25.870 2.055 14.708 1.00 44.34 275 ARG A C 1
ATOM 2126 O O . ARG A 1 275 ? -26.805 2.000 13.918 1.00 44.34 275 ARG A O 1
ATOM 2133 N N . ASP A 1 276 ? -25.628 3.091 15.512 1.00 42.38 276 ASP A N 1
ATOM 2134 C CA . ASP A 1 276 ? -26.570 4.199 15.720 1.00 42.38 276 ASP A CA 1
ATOM 2135 C C . ASP A 1 276 ? -26.098 5.522 15.067 1.00 42.38 276 ASP A C 1
ATOM 2137 O O . ASP A 1 276 ? -26.693 6.575 15.288 1.00 42.38 276 ASP A O 1
ATOM 2141 N N . SER A 1 277 ? -25.026 5.488 14.260 1.00 38.09 277 SER A N 1
ATOM 2142 C CA . SER A 1 277 ? -24.454 6.656 13.558 1.00 38.09 277 SER A CA 1
ATOM 2143 C C . SER A 1 277 ? -24.833 6.727 12.065 1.00 38.09 277 SER A C 1
ATOM 2145 O O . SER A 1 277 ? -25.254 5.728 11.487 1.00 38.09 277 SER A O 1
ATOM 2147 N N . GLU A 1 278 ? -24.684 7.922 11.470 1.00 38.72 278 GLU A N 1
ATOM 2148 C CA . GLU A 1 278 ? -25.143 8.376 10.137 1.00 38.72 278 GLU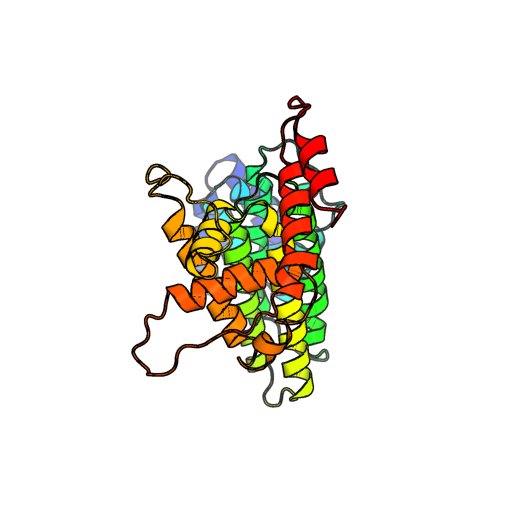 A CA 1
ATOM 2149 C C . GLU A 1 278 ? -25.266 7.339 8.982 1.00 38.72 278 GLU A C 1
ATOM 2151 O O . GLU A 1 278 ? -24.420 6.456 8.829 1.00 38.72 278 GLU A O 1
ATOM 2156 N N . PRO A 1 279 ? -26.249 7.531 8.066 1.00 37.31 279 PRO A N 1
ATOM 2157 C CA . PRO A 1 279 ? -26.708 6.582 7.028 1.00 37.31 279 PRO A CA 1
ATOM 2158 C C . PRO A 1 279 ? -25.634 5.995 6.098 1.00 37.31 279 PRO A C 1
ATOM 2160 O O . PRO A 1 279 ? -25.771 4.869 5.618 1.00 37.31 279 PRO A O 1
ATOM 2163 N N . ILE A 1 280 ? -24.568 6.745 5.815 1.00 36.53 280 ILE A N 1
ATOM 2164 C CA . ILE A 1 280 ? -23.499 6.330 4.889 1.00 36.53 280 ILE A CA 1
ATOM 2165 C C . ILE A 1 280 ? -22.515 5.376 5.586 1.00 36.53 280 ILE A C 1
ATOM 2167 O O . ILE A 1 280 ? -22.048 4.410 4.981 1.00 36.53 280 ILE A O 1
ATOM 2171 N N . VAL A 1 281 ? -22.298 5.565 6.894 1.00 42.16 281 VAL A N 1
ATOM 2172 C CA . VAL A 1 281 ? -21.611 4.596 7.766 1.00 42.16 281 VAL A CA 1
ATOM 2173 C C . VAL A 1 281 ? -22.453 3.323 7.879 1.00 42.16 281 VAL A C 1
ATOM 2175 O O . VAL A 1 281 ? -21.919 2.213 7.922 1.00 42.16 281 VAL A O 1
ATOM 2178 N N . THR A 1 282 ? -23.780 3.466 7.827 1.00 47.91 282 THR A N 1
ATOM 2179 C CA . THR A 1 282 ? -24.729 2.361 7.942 1.00 47.91 282 THR A CA 1
ATOM 2180 C C . THR A 1 282 ? -24.766 1.454 6.720 1.00 47.91 282 THR A C 1
ATOM 2182 O O . THR A 1 282 ? -25.070 0.293 6.917 1.00 47.91 282 THR A O 1
ATOM 2185 N N . LEU A 1 283 ? -24.436 1.887 5.495 1.00 46.00 283 LEU A N 1
ATOM 2186 C CA . LEU A 1 283 ? -24.481 1.000 4.318 1.00 46.00 283 LEU A CA 1
ATOM 2187 C C . LEU A 1 283 ? -23.294 0.028 4.286 1.00 46.00 283 LEU A C 1
ATOM 2189 O O . LEU A 1 283 ? -23.486 -1.171 4.115 1.00 46.00 283 LEU A O 1
ATOM 2193 N N . GLY A 1 284 ? -22.081 0.520 4.545 1.00 48.09 284 GLY A N 1
ATOM 2194 C CA . GLY A 1 284 ? -20.896 -0.323 4.720 1.00 48.09 284 GLY A CA 1
ATOM 2195 C C . GLY A 1 284 ? -21.003 -1.207 5.965 1.00 48.09 284 GLY A C 1
ATOM 2196 O O . GLY A 1 284 ? -20.722 -2.403 5.897 1.00 48.09 284 GLY A O 1
ATOM 2197 N N . ALA A 1 285 ? -21.504 -0.655 7.078 1.00 50.16 285 ALA A N 1
ATOM 2198 C CA . ALA A 1 285 ? -21.785 -1.419 8.288 1.00 50.16 285 ALA A CA 1
ATOM 2199 C C . ALA A 1 285 ? -22.946 -2.411 8.109 1.00 50.16 285 ALA A C 1
ATOM 2201 O O . ALA A 1 285 ? -22.879 -3.483 8.697 1.00 50.16 285 ALA A O 1
ATOM 2202 N N . LEU A 1 286 ? -23.969 -2.134 7.289 1.00 49.62 286 LEU A N 1
ATOM 2203 C CA . LEU A 1 286 ? -25.015 -3.100 6.921 1.00 49.62 286 LEU A CA 1
ATOM 2204 C C . LEU A 1 286 ? -24.425 -4.198 6.047 1.00 49.62 286 LEU A C 1
ATOM 2206 O O . LEU A 1 286 ? -24.647 -5.371 6.320 1.00 49.62 286 LEU A O 1
ATOM 2210 N N . VAL A 1 287 ? -23.681 -3.837 5.000 1.00 56.81 287 VAL A N 1
ATOM 2211 C CA . VAL A 1 287 ? -23.076 -4.805 4.081 1.00 56.81 287 VAL A CA 1
ATOM 2212 C C . VAL A 1 287 ? -22.158 -5.742 4.870 1.00 56.81 287 VAL A C 1
ATOM 2214 O O . VAL A 1 287 ? -22.313 -6.959 4.768 1.00 56.81 287 VAL A O 1
ATOM 2217 N N . LEU A 1 288 ? -21.314 -5.207 5.758 1.00 49.41 288 LEU A N 1
ATOM 2218 C CA . LEU A 1 288 ? -20.463 -5.990 6.658 1.00 49.41 288 LEU A CA 1
ATOM 2219 C C . LEU A 1 288 ? -21.268 -6.788 7.699 1.00 49.41 288 LEU A C 1
ATOM 2221 O O . LEU A 1 288 ? -21.090 -8.000 7.809 1.00 49.41 288 LEU A O 1
ATOM 2225 N N . SER A 1 289 ? -22.191 -6.158 8.432 1.00 49.59 289 SER A N 1
ATOM 2226 C CA . SER A 1 289 ? -22.969 -6.820 9.496 1.00 49.59 289 SER A CA 1
ATOM 2227 C C . SER A 1 289 ? -23.858 -7.938 8.959 1.00 49.59 289 SER A C 1
ATOM 2229 O O . SER A 1 289 ? -24.018 -8.972 9.609 1.00 49.59 289 SER A O 1
ATOM 2231 N N . VAL A 1 290 ? -24.415 -7.772 7.760 1.00 46.44 290 VAL A N 1
ATOM 2232 C CA . VAL A 1 290 ? -25.274 -8.791 7.162 1.00 46.44 290 VAL A CA 1
ATOM 2233 C C . VAL A 1 290 ? -24.464 -9.925 6.527 1.00 46.44 290 VAL A C 1
ATOM 2235 O O . VAL A 1 290 ? -24.892 -11.079 6.597 1.00 46.44 290 VAL A O 1
ATOM 2238 N N . HIS A 1 291 ? -23.263 -9.674 5.993 1.00 46.88 291 HIS A N 1
ATOM 2239 C CA . HIS A 1 291 ? -22.396 -10.769 5.534 1.00 46.88 291 HIS A CA 1
ATOM 2240 C C . HIS A 1 291 ? -21.913 -11.644 6.693 1.00 46.88 291 HIS A C 1
ATOM 2242 O O . HIS A 1 291 ? -21.935 -12.869 6.585 1.00 46.88 291 HIS A O 1
ATOM 2248 N N . VAL A 1 292 ? -21.569 -11.050 7.837 1.00 47.00 292 VAL A N 1
ATOM 2249 C CA . VAL A 1 292 ? -21.143 -11.785 9.044 1.00 47.00 292 VAL A CA 1
ATOM 2250 C C . VAL A 1 292 ? -22.236 -12.728 9.554 1.00 47.00 292 VAL A C 1
ATOM 2252 O O . VAL A 1 292 ? -21.952 -13.866 9.931 1.00 47.00 292 VAL A O 1
ATOM 2255 N N . GLN A 1 293 ? -23.502 -12.306 9.494 1.00 47.47 293 GLN A N 1
ATOM 2256 C CA . GLN A 1 293 ? -24.654 -13.150 9.836 1.00 47.47 293 GLN A CA 1
ATOM 2257 C C . GLN A 1 293 ? -24.943 -14.239 8.792 1.00 47.47 293 GLN A C 1
ATOM 2259 O O . GLN A 1 293 ? -25.552 -15.260 9.109 1.00 47.47 293 GLN A O 1
ATOM 2264 N N . HIS A 1 294 ? -24.525 -14.047 7.540 1.00 41.66 294 HIS A N 1
ATOM 2265 C CA . HIS A 1 294 ? -24.713 -15.033 6.478 1.00 41.66 294 HIS A CA 1
ATOM 2266 C C . HIS A 1 294 ? -23.632 -16.128 6.470 1.00 41.66 294 HIS A C 1
ATOM 2268 O O . HIS A 1 294 ? -23.892 -17.225 5.969 1.00 41.66 294 HIS A O 1
ATOM 2274 N N . LEU A 1 295 ? -22.449 -15.837 7.018 1.00 41.84 295 LEU A N 1
ATOM 2275 C CA . LEU A 1 295 ? -21.264 -16.702 6.977 1.00 41.84 295 LEU A CA 1
ATOM 2276 C C . LEU A 1 295 ? -21.106 -17.603 8.210 1.00 41.84 295 LEU A C 1
ATOM 2278 O O . LEU A 1 295 ? -20.419 -18.616 8.125 1.00 41.84 295 LEU A O 1
ATOM 2282 N N . ASN A 1 296 ? -21.794 -17.291 9.312 1.00 37.72 296 ASN A N 1
ATOM 2283 C CA . ASN A 1 296 ? -21.896 -18.144 10.497 1.00 37.72 296 ASN A CA 1
ATOM 2284 C C . ASN A 1 296 ? -23.333 -18.683 10.651 1.00 37.72 296 ASN A C 1
ATOM 2286 O O . ASN A 1 296 ? -24.179 -17.987 11.218 1.00 37.72 296 ASN A O 1
ATOM 2290 N N . PRO A 1 297 ? -23.658 -19.905 10.184 1.00 36.84 297 PRO A N 1
ATOM 2291 C CA . PRO A 1 297 ? -24.914 -20.541 10.567 1.00 36.84 297 PRO A CA 1
ATOM 2292 C C . PRO A 1 297 ? -24.883 -20.875 12.075 1.00 36.84 297 PRO A C 1
ATOM 2294 O O . PRO A 1 297 ? -23.828 -21.228 12.610 1.00 36.84 297 PRO A O 1
ATOM 2297 N N . PRO A 1 298 ? -26.010 -20.760 12.799 1.00 43.91 298 PRO A N 1
ATOM 2298 C CA . PRO A 1 298 ? -26.012 -20.842 14.253 1.00 43.91 298 PRO A CA 1
ATOM 2299 C C . PRO A 1 298 ? -25.791 -22.286 14.721 1.00 43.91 298 PRO A C 1
ATOM 2301 O O . PRO A 1 298 ? -26.713 -23.096 14.722 1.00 43.91 298 PRO A O 1
ATOM 2304 N N . LEU A 1 299 ? -24.582 -22.592 15.194 1.00 40.25 299 LEU A N 1
ATOM 2305 C CA . LEU A 1 299 ? -24.341 -23.731 16.092 1.00 40.25 299 LEU A CA 1
ATOM 2306 C C . LEU A 1 299 ? -24.463 -23.351 17.579 1.00 40.25 299 LEU A C 1
ATOM 2308 O O . LEU A 1 299 ? -24.347 -24.217 18.440 1.00 40.25 299 LEU A O 1
ATOM 2312 N N . SER A 1 300 ? -24.769 -22.091 17.906 1.00 39.91 300 SER A N 1
ATOM 2313 C CA . SER A 1 300 ? -25.051 -21.666 19.281 1.00 39.91 300 SER A CA 1
ATOM 2314 C C . SER A 1 300 ? -26.426 -21.008 19.382 1.00 39.91 300 SER A C 1
ATOM 2316 O O . SER A 1 300 ? -26.773 -20.113 18.611 1.00 39.91 300 SER A O 1
ATOM 2318 N N . ARG A 1 301 ? -27.232 -21.509 20.323 1.00 36.03 301 ARG A N 1
ATOM 2319 C CA . ARG A 1 301 ? -28.632 -21.148 20.576 1.00 36.03 301 ARG A CA 1
ATOM 2320 C C . ARG A 1 301 ? -28.753 -19.745 21.187 1.00 36.03 301 ARG A C 1
ATOM 2322 O O . ARG A 1 301 ? -29.029 -19.613 22.371 1.00 36.03 301 ARG A O 1
ATOM 2329 N N . ALA A 1 302 ? -28.583 -18.709 20.375 1.00 39.91 302 ALA A N 1
ATOM 2330 C CA . ALA A 1 302 ? -29.224 -17.410 20.571 1.00 39.91 302 ALA A CA 1
ATOM 2331 C C . ALA A 1 302 ? -29.201 -16.649 19.233 1.00 39.91 302 ALA A C 1
ATOM 2333 O O . ALA A 1 302 ? -28.117 -16.298 18.766 1.00 39.91 302 ALA A O 1
ATOM 2334 N N . PRO A 1 303 ? -30.350 -16.402 18.576 1.00 37.69 303 PRO A N 1
ATOM 2335 C CA . PRO A 1 303 ? -30.376 -15.522 17.417 1.00 37.69 303 PRO A CA 1
ATOM 2336 C C . PRO A 1 303 ? -29.951 -14.115 17.853 1.00 37.69 303 PRO A C 1
ATOM 2338 O O . PRO A 1 303 ? -30.520 -13.540 18.780 1.00 37.69 303 PRO A O 1
ATOM 2341 N N . LEU A 1 304 ? -28.948 -13.561 17.172 1.00 37.09 304 LEU A N 1
ATOM 2342 C CA . LEU A 1 304 ? -28.606 -12.142 17.226 1.00 37.09 304 LEU A CA 1
ATOM 2343 C C . LEU A 1 304 ? -29.756 -11.364 16.566 1.00 37.09 304 LEU A C 1
ATOM 2345 O O . LEU A 1 304 ? -29.721 -11.049 15.381 1.00 37.09 304 LEU A O 1
ATOM 2349 N N . VAL A 1 305 ? -30.821 -11.112 17.325 1.00 36.38 305 VAL A N 1
ATOM 2350 C CA . VAL A 1 305 ? -31.880 -10.182 16.930 1.00 36.38 305 VAL A CA 1
ATOM 2351 C C . VAL A 1 305 ? -31.280 -8.783 17.033 1.00 36.38 305 VAL A C 1
ATOM 2353 O O . VAL A 1 305 ? -31.010 -8.298 18.129 1.00 36.38 305 VAL A O 1
ATOM 2356 N N . LEU A 1 306 ? -31.013 -8.150 15.893 1.00 37.22 306 LEU A N 1
ATOM 2357 C CA . LEU A 1 306 ? -30.698 -6.726 15.832 1.00 37.22 306 LEU A CA 1
ATOM 2358 C C . LEU A 1 306 ? -32.024 -5.949 15.938 1.00 37.22 306 LEU A C 1
ATOM 2360 O O . LEU A 1 306 ? -32.779 -5.961 14.969 1.00 37.22 306 LEU A O 1
ATOM 2364 N N . PRO A 1 307 ? -32.345 -5.251 17.047 1.00 36.66 307 PRO A N 1
ATOM 2365 C CA . PRO A 1 307 ? -33.352 -4.192 17.008 1.00 36.66 307 PRO A CA 1
ATOM 2366 C C . PRO A 1 307 ? -32.806 -3.011 16.192 1.00 36.66 307 PRO A C 1
ATOM 2368 O O . PRO A 1 307 ? -32.167 -2.115 16.733 1.00 36.66 307 PRO A O 1
ATOM 2371 N N . LEU A 1 308 ? -32.907 -3.054 14.867 1.00 42.31 308 LEU A N 1
ATOM 2372 C CA . LEU A 1 308 ? -32.876 -1.816 14.091 1.00 42.31 308 LEU A CA 1
ATOM 2373 C C . LEU A 1 308 ? -34.258 -1.191 14.272 1.00 42.31 308 LEU A C 1
ATOM 2375 O O . LEU A 1 308 ? -35.246 -1.795 13.858 1.00 42.31 308 LEU A O 1
ATOM 2379 N N . GLU A 1 309 ? -34.343 -0.045 14.948 1.00 43.41 309 GLU A N 1
ATOM 2380 C CA . GLU A 1 309 ? -35.603 0.695 15.031 1.00 43.41 309 GLU A CA 1
ATOM 2381 C C . GLU A 1 309 ? -36.074 1.024 13.607 1.00 43.41 309 GLU A C 1
ATOM 2383 O O . GLU A 1 309 ? -35.325 1.608 12.819 1.00 43.41 309 GLU A O 1
ATOM 2388 N N . GLU A 1 310 ? -37.314 0.648 13.271 1.00 42.16 310 GLU A N 1
ATOM 2389 C CA . GLU A 1 310 ? -37.929 0.852 11.945 1.00 42.16 310 GLU A CA 1
ATOM 2390 C C . GLU A 1 310 ? -37.793 2.307 11.447 1.00 42.16 310 GLU A C 1
ATOM 2392 O O . GLU A 1 310 ? -37.690 2.553 10.244 1.00 42.16 310 GLU A O 1
ATOM 2397 N N . GLY A 1 311 ? -37.699 3.274 12.368 1.00 39.31 311 GLY A N 1
ATOM 2398 C CA . GLY A 1 311 ? -37.528 4.694 12.061 1.00 39.31 311 GLY A CA 1
ATOM 2399 C C . GLY A 1 311 ? -36.195 5.063 11.396 1.00 39.31 311 GLY A C 1
ATOM 2400 O O . GLY A 1 311 ? -36.179 5.947 10.540 1.00 39.31 311 GLY A O 1
ATOM 2401 N N . ILE A 1 312 ? -35.089 4.386 11.729 1.00 40.28 312 ILE A N 1
ATOM 2402 C CA . ILE A 1 312 ? -33.749 4.716 11.199 1.00 40.28 312 ILE A CA 1
ATOM 2403 C C . ILE A 1 312 ? -33.600 4.222 9.753 1.00 40.28 312 ILE A C 1
ATOM 2405 O O . ILE A 1 312 ? -33.009 4.898 8.906 1.00 40.28 312 ILE A O 1
ATOM 2409 N N . ILE A 1 313 ? -34.189 3.067 9.437 1.00 40.00 313 ILE A N 1
ATOM 2410 C CA . ILE A 1 313 ? -34.165 2.503 8.081 1.00 40.00 313 ILE A CA 1
ATOM 2411 C C . ILE A 1 313 ? -34.961 3.406 7.127 1.00 40.00 313 ILE A C 1
ATOM 2413 O O . ILE A 1 313 ? -34.449 3.792 6.074 1.00 40.00 313 ILE A O 1
ATOM 2417 N N . MET A 1 314 ? -36.172 3.804 7.530 1.00 39.53 314 MET A N 1
ATOM 2418 C CA . MET A 1 314 ? -37.080 4.603 6.701 1.00 39.53 314 MET A CA 1
ATOM 2419 C C . MET A 1 314 ? -36.583 6.035 6.468 1.00 39.53 314 MET A C 1
ATOM 2421 O O . MET A 1 314 ? -36.669 6.536 5.351 1.00 39.53 314 MET A O 1
ATOM 2425 N N . ARG A 1 315 ? -36.030 6.699 7.493 1.00 38.44 315 ARG A N 1
ATOM 2426 C CA . ARG A 1 315 ? -35.674 8.128 7.397 1.00 38.44 315 ARG A CA 1
ATOM 2427 C C . ARG A 1 315 ? -34.321 8.409 6.759 1.00 38.44 315 ARG A C 1
ATOM 2429 O O . ARG A 1 315 ? -34.095 9.526 6.307 1.00 38.44 315 ARG A O 1
ATOM 2436 N N . THR A 1 316 ? -33.423 7.430 6.746 1.00 39.75 316 THR A N 1
ATOM 2437 C CA . THR A 1 316 ? -31.997 7.711 6.519 1.00 39.75 316 THR A CA 1
ATOM 2438 C C . THR A 1 316 ? -31.377 6.815 5.456 1.00 39.75 316 THR A C 1
ATOM 2440 O O . THR A 1 316 ? -30.635 7.301 4.606 1.00 39.75 316 THR A O 1
ATOM 2443 N N . ILE A 1 317 ? -31.723 5.525 5.439 1.00 39.97 317 ILE A N 1
ATOM 2444 C CA . ILE A 1 317 ? -31.141 4.556 4.499 1.00 39.97 317 ILE A CA 1
ATOM 2445 C C . ILE A 1 317 ? -31.892 4.578 3.161 1.00 39.97 317 ILE A C 1
ATOM 2447 O O . ILE A 1 317 ? -31.264 4.604 2.103 1.00 39.97 317 ILE A O 1
ATOM 2451 N N . ILE A 1 318 ? -33.228 4.631 3.193 1.00 44.56 318 ILE A N 1
ATOM 2452 C CA . ILE A 1 318 ? -34.058 4.661 1.979 1.00 44.56 318 ILE A CA 1
ATOM 2453 C C . ILE A 1 318 ? -33.785 5.913 1.118 1.00 44.56 318 ILE A C 1
ATOM 2455 O O . ILE A 1 318 ? -33.527 5.743 -0.074 1.00 44.56 318 ILE A O 1
ATOM 2459 N N . PRO A 1 319 ? -33.723 7.149 1.657 1.00 43.19 319 PRO A N 1
ATOM 2460 C CA . PRO A 1 319 ? -33.423 8.328 0.840 1.00 43.19 319 PRO A CA 1
ATOM 2461 C C . PRO A 1 319 ? -32.013 8.312 0.235 1.00 43.19 319 PRO A C 1
ATOM 2463 O O . PRO A 1 319 ? -31.831 8.758 -0.895 1.00 43.19 319 PRO A O 1
ATOM 2466 N N . ALA A 1 320 ? -31.019 7.762 0.942 1.00 41.50 320 ALA A N 1
ATOM 2467 C CA . ALA A 1 320 ? -29.650 7.637 0.437 1.00 41.50 320 ALA A CA 1
ATOM 2468 C C . ALA A 1 320 ? -29.552 6.621 -0.716 1.00 41.50 320 ALA A C 1
ATOM 2470 O O . ALA A 1 320 ? -28.922 6.901 -1.738 1.00 41.50 320 ALA A O 1
ATOM 2471 N N . LEU A 1 321 ? -30.240 5.479 -0.591 1.00 41.06 321 LEU A N 1
ATOM 2472 C CA . LEU A 1 321 ? -30.350 4.477 -1.655 1.00 41.06 321 LEU A CA 1
ATOM 2473 C C . LEU A 1 321 ? -31.111 5.016 -2.873 1.00 41.06 321 LEU A C 1
ATOM 2475 O O . LEU A 1 321 ? -30.687 4.798 -4.006 1.00 41.06 321 LEU A O 1
ATOM 2479 N N . ILE A 1 322 ? -32.193 5.770 -2.653 1.00 44.00 322 ILE A N 1
ATOM 2480 C CA . ILE A 1 322 ? -32.957 6.407 -3.735 1.00 44.00 322 ILE A CA 1
ATOM 2481 C C . ILE A 1 322 ? -32.133 7.511 -4.415 1.00 44.00 322 ILE A C 1
ATOM 2483 O O . ILE A 1 322 ? -32.134 7.598 -5.639 1.00 44.00 322 ILE A O 1
ATOM 2487 N N . SER A 1 323 ? -31.385 8.317 -3.657 1.00 41.19 323 SER A N 1
ATOM 2488 C CA . SER A 1 323 ? -30.513 9.372 -4.196 1.00 41.19 323 SER A CA 1
ATOM 2489 C C . SER A 1 323 ? -29.371 8.801 -5.050 1.00 41.19 323 SER A C 1
ATOM 2491 O O . SER A 1 323 ? -29.100 9.302 -6.144 1.00 41.19 323 SER A O 1
ATOM 2493 N N . SER A 1 324 ? -28.760 7.694 -4.608 1.00 39.62 324 SER A N 1
ATOM 2494 C CA . SER A 1 324 ? -27.721 6.967 -5.356 1.00 39.62 324 SER A CA 1
ATOM 2495 C C . SER A 1 324 ? -28.266 6.286 -6.625 1.00 39.62 324 SER A C 1
ATOM 2497 O O . SER A 1 324 ? -27.635 6.327 -7.684 1.00 39.62 324 SER A O 1
ATOM 2499 N N . ALA A 1 325 ? -29.480 5.729 -6.566 1.00 40.50 325 ALA A N 1
ATOM 2500 C CA . ALA A 1 325 ? -30.159 5.168 -7.736 1.00 40.50 325 ALA A CA 1
ATOM 2501 C C . ALA A 1 325 ? -30.620 6.253 -8.733 1.00 40.50 325 ALA A C 1
ATOM 2503 O O . ALA A 1 325 ? -30.605 6.043 -9.944 1.00 40.50 325 ALA A O 1
ATOM 2504 N N . ALA A 1 326 ? -31.004 7.436 -8.243 1.00 42.06 326 ALA A N 1
ATOM 2505 C CA . ALA A 1 326 ? -31.421 8.560 -9.080 1.00 42.06 326 ALA A CA 1
ATOM 2506 C C . ALA A 1 326 ? -30.245 9.228 -9.813 1.00 42.06 326 ALA A C 1
ATOM 2508 O O . ALA A 1 326 ? -30.427 9.731 -10.919 1.00 42.06 326 ALA A O 1
ATOM 2509 N N . THR A 1 327 ? -29.043 9.213 -9.230 1.00 41.56 327 THR A N 1
ATOM 2510 C CA . THR A 1 327 ? -27.820 9.760 -9.850 1.00 41.56 327 THR A CA 1
ATOM 2511 C C . THR A 1 327 ? -27.197 8.828 -10.889 1.00 41.56 327 THR A C 1
ATOM 2513 O O . THR A 1 327 ? -26.483 9.295 -11.771 1.00 41.56 327 THR A O 1
ATOM 2516 N N . THR A 1 328 ? -27.505 7.531 -10.838 1.00 39.84 328 THR A N 1
ATOM 2517 C CA . THR A 1 328 ? -27.065 6.526 -11.823 1.00 39.84 328 THR A CA 1
ATOM 2518 C C . THR A 1 328 ? -28.074 6.300 -12.958 1.00 39.84 328 THR A C 1
ATOM 2520 O O . THR A 1 328 ? -27.774 5.600 -13.926 1.00 39.84 328 THR A O 1
ATOM 2523 N N . ALA A 1 329 ? -29.258 6.919 -12.891 1.00 36.56 329 ALA A N 1
ATOM 2524 C CA . ALA A 1 329 ? -30.259 6.843 -13.947 1.00 36.56 329 ALA A CA 1
ATOM 2525 C C . ALA A 1 329 ? -29.847 7.674 -15.177 1.00 36.56 329 ALA A C 1
ATOM 2527 O O . ALA A 1 329 ? -29.668 8.889 -15.112 1.00 36.56 329 ALA A O 1
ATOM 2528 N N . ILE A 1 330 ? -29.741 6.993 -16.320 1.00 38.28 330 ILE A N 1
ATOM 2529 C CA . ILE A 1 330 ? -29.458 7.550 -17.650 1.00 38.28 330 ILE A CA 1
ATOM 2530 C C . ILE A 1 330 ? -30.398 8.742 -17.939 1.00 38.28 330 ILE A C 1
ATOM 2532 O O . ILE A 1 330 ? -31.617 8.604 -17.763 1.00 38.28 330 ILE A O 1
ATOM 2536 N N . PRO A 1 331 ? -29.894 9.900 -18.417 1.00 37.62 331 PRO A N 1
ATOM 2537 C CA . PRO A 1 331 ? -30.734 11.049 -18.739 1.00 37.62 331 PRO A CA 1
ATOM 2538 C C . PRO A 1 331 ? -31.632 10.703 -19.935 1.00 37.62 331 PRO A C 1
ATOM 2540 O O . PRO A 1 331 ? -31.195 10.692 -21.081 1.00 37.62 331 PRO A O 1
ATOM 2543 N N . GLY A 1 332 ? -32.896 10.374 -19.660 1.00 40.41 332 GLY A N 1
ATOM 2544 C CA . GLY A 1 332 ? -33.866 10.014 -20.699 1.00 40.41 332 GLY A CA 1
ATOM 2545 C C . GLY A 1 332 ? -35.212 9.475 -20.209 1.00 40.41 332 GLY A C 1
ATOM 2546 O O . GLY A 1 332 ? -36.171 9.470 -20.975 1.00 40.41 332 GLY A O 1
ATOM 2547 N N . ILE A 1 333 ? -35.338 9.067 -18.941 1.00 43.91 333 ILE A N 1
ATOM 2548 C CA . ILE A 1 333 ? -36.601 8.530 -18.406 1.00 43.91 333 ILE A CA 1
ATOM 2549 C C . ILE A 1 333 ? -37.279 9.586 -17.521 1.00 43.91 333 ILE A C 1
ATOM 2551 O O . ILE A 1 333 ? -37.047 9.678 -16.320 1.00 43.91 333 ILE A O 1
ATOM 2555 N N . SER A 1 334 ? -38.155 10.391 -18.129 1.00 40.19 334 SER A N 1
ATOM 2556 C CA . SER A 1 334 ? -38.915 11.487 -17.494 1.00 40.19 334 SER A CA 1
ATOM 2557 C C . SER A 1 334 ? -39.979 11.037 -16.462 1.00 40.19 334 SER A C 1
ATOM 2559 O O . SER A 1 334 ? -40.795 11.850 -16.030 1.00 40.19 334 SER A O 1
ATOM 2561 N N . GLY A 1 335 ? -40.012 9.761 -16.066 1.00 44.62 335 GLY A N 1
ATOM 2562 C CA . GLY A 1 335 ? -41.074 9.189 -15.224 1.00 44.62 335 GLY A CA 1
ATOM 2563 C C . GLY A 1 335 ? -40.797 9.167 -13.715 1.00 44.62 335 GLY A C 1
ATOM 2564 O O . GLY A 1 335 ? -41.734 9.089 -12.928 1.00 44.62 335 GLY A O 1
ATOM 2565 N N . SER A 1 336 ? -39.538 9.259 -13.278 1.00 42.94 336 SER A N 1
ATOM 2566 C CA . SER A 1 336 ? -39.167 8.896 -11.896 1.00 42.94 336 SER A CA 1
ATOM 2567 C C . SER A 1 336 ? -39.434 9.974 -10.835 1.00 42.94 336 SER A C 1
ATOM 2569 O O . SER A 1 336 ? -39.352 9.690 -9.645 1.00 42.94 336 SER A O 1
ATOM 2571 N N . ARG A 1 337 ? -39.783 11.208 -11.229 1.00 42.56 337 ARG A N 1
ATOM 2572 C CA . ARG A 1 337 ? -40.082 12.299 -10.278 1.00 42.56 337 ARG A CA 1
ATOM 2573 C C . ARG A 1 337 ? -41.458 12.187 -9.618 1.00 42.56 337 ARG A C 1
ATOM 2575 O O . ARG A 1 337 ? -41.637 12.738 -8.540 1.00 42.56 337 ARG A O 1
ATOM 2582 N N . HIS A 1 338 ? -42.413 11.477 -10.222 1.00 43.50 338 HIS A N 1
ATOM 2583 C CA . HIS A 1 338 ? -43.785 11.439 -9.704 1.00 43.50 338 HIS A CA 1
ATOM 2584 C C . HIS A 1 338 ? -43.949 10.503 -8.492 1.00 43.50 338 HIS A C 1
ATOM 2586 O O . HIS A 1 338 ? -44.733 10.806 -7.600 1.00 43.50 338 HIS A O 1
ATOM 2592 N N . LEU A 1 339 ? -43.156 9.426 -8.420 1.00 40.47 339 LEU A N 1
ATOM 2593 C CA . LEU A 1 339 ? -43.169 8.453 -7.314 1.00 40.47 339 LEU A CA 1
ATOM 2594 C C . LEU A 1 339 ? -42.481 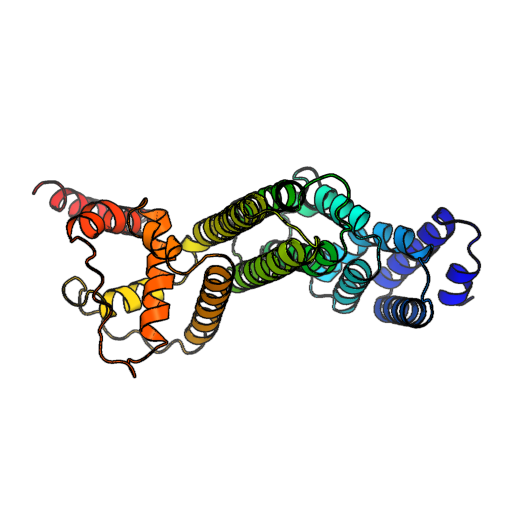8.966 -6.038 1.00 40.47 339 LEU A C 1
ATOM 2596 O O . LEU A 1 339 ? -42.725 8.451 -4.955 1.00 40.47 339 LEU A O 1
ATOM 2600 N N . LEU A 1 340 ? -41.623 9.982 -6.155 1.00 41.44 340 LEU A N 1
ATOM 2601 C CA . LEU A 1 340 ? -40.947 10.598 -5.010 1.00 41.44 340 LEU A CA 1
ATOM 2602 C C . LEU A 1 340 ? -41.852 11.568 -4.242 1.00 41.44 340 LEU A C 1
ATOM 2604 O O . LEU A 1 340 ? -41.691 11.700 -3.037 1.00 41.44 340 LEU A O 1
ATOM 2608 N N . ASN A 1 341 ? -42.814 12.210 -4.911 1.00 39.22 341 ASN A N 1
ATOM 2609 C CA . ASN A 1 341 ? -43.739 13.135 -4.249 1.00 39.22 341 ASN A CA 1
ATOM 2610 C C . ASN A 1 341 ? -44.841 12.402 -3.465 1.00 39.22 341 ASN A C 1
ATOM 2612 O O . ASN A 1 341 ? -45.274 12.906 -2.440 1.00 39.22 341 ASN A O 1
ATOM 2616 N N . GLU A 1 342 ? -45.240 11.193 -3.875 1.00 41.56 342 GLU A N 1
ATOM 2617 C CA . GLU A 1 342 ? -46.227 10.392 -3.124 1.00 41.56 342 GLU A CA 1
ATOM 2618 C C . GLU A 1 342 ? -45.668 9.805 -1.815 1.00 41.56 342 GLU A C 1
ATOM 2620 O O . GLU A 1 342 ? -46.432 9.468 -0.922 1.00 41.56 342 GLU A O 1
ATOM 2625 N N . LEU A 1 343 ? -44.341 9.713 -1.668 1.00 35.91 343 LEU A N 1
ATOM 2626 C CA . LEU A 1 343 ? -43.679 9.191 -0.463 1.00 35.91 343 LEU A CA 1
ATOM 2627 C C . LEU A 1 343 ? -43.410 10.254 0.617 1.00 35.91 343 LEU A C 1
ATOM 2629 O O . LEU A 1 343 ? -42.962 9.896 1.703 1.00 35.91 343 LEU A O 1
ATOM 2633 N N . TYR A 1 344 ? -43.646 11.538 0.326 1.00 37.81 344 TYR A N 1
ATOM 2634 C CA . TYR A 1 344 ? -43.400 12.658 1.248 1.00 37.81 344 TYR A CA 1
ATOM 2635 C C . TYR A 1 344 ? -44.676 13.378 1.722 1.00 37.81 344 TYR A C 1
ATOM 2637 O O . TYR A 1 344 ? -44.564 14.284 2.546 1.00 37.81 344 TYR A O 1
ATOM 2645 N N . ASP A 1 345 ? -45.856 12.970 1.243 1.00 36.88 345 ASP A N 1
ATOM 2646 C CA . ASP A 1 345 ? -47.160 13.552 1.614 1.00 36.88 345 ASP A CA 1
ATOM 2647 C C . ASP A 1 345 ? -47.978 12.691 2.618 1.00 36.88 345 ASP A C 1
ATOM 2649 O O . ASP A 1 345 ? -49.149 12.986 2.863 1.00 36.88 345 ASP A O 1
ATOM 2653 N N . GLU A 1 346 ? -47.371 11.684 3.267 1.00 35.81 346 GLU A N 1
ATOM 2654 C CA . GLU A 1 346 ? -47.913 10.960 4.447 1.00 35.81 346 GLU A CA 1
ATOM 2655 C C . GLU A 1 346 ? -46.980 11.056 5.668 1.00 35.81 346 GLU A C 1
ATOM 2657 O O . GLU A 1 346 ? -47.500 11.120 6.809 1.00 35.81 346 GLU A O 1
#

Foldseek 3Di:
DDLLVQQVPDPALVSNLVSLLVCCVVCVVVVNLLVSLVSLVVVVVPDPDQGSCLSSLLSCLVVLLQVVLVVDPSSLSSLVSNLQRHQLVSLVVSLVVCLPCPHPLNVCPVDDLSSLQSSLLSSLVSLLSRLLVDQDDPDQLLVVCQVVLVSSLVSLLVSLVTPHPLLSNLLSLLSSLLSSLVSNVPNDPCQDPVSLVSSLVSSVVSSLSNCLSNVLVLPVVLLLVLCCVLPVVPDDPDDDDDDPPPPVVSSLVSLVSSLVSNVVSDPPVVLVVLLPDAQSSVSNSSSNVSSVVVVDDDPDPDPPDDPPPPVCCLPGNVVVVVVSVVVPDDPDDPPPPVVVVVSPPD

pLDDT: mean 75.8, std 20.55, range [35.81, 97.44]

Solvent-accessible surface area (backbone atoms only — not comparable to full-atom values): 19868 Å² total; per-residue (Å²): 132,57,72,67,55,55,57,72,67,40,92,42,48,71,52,28,21,55,52,46,37,51,51,51,52,52,17,62,78,70,74,44,40,55,59,56,42,50,50,49,52,53,49,59,75,70,48,94,58,95,52,61,57,29,64,12,48,55,74,34,43,76,71,32,46,62,49,23,39,74,67,36,64,47,31,44,49,44,52,50,50,38,26,66,67,26,53,38,67,60,51,50,53,50,50,56,54,53,69,30,79,86,24,69,81,63,59,60,72,89,53,69,60,68,44,57,44,42,44,51,36,53,51,36,51,36,47,46,48,18,58,66,66,55,81,75,78,87,65,57,57,42,73,63,46,46,65,58,42,52,52,50,33,52,49,45,47,65,45,45,80,51,78,54,60,51,67,57,44,52,47,37,52,36,52,28,48,42,46,51,50,54,34,53,64,66,72,41,98,76,69,47,76,65,52,51,53,48,38,34,49,56,47,50,50,35,53,50,50,43,48,57,38,40,44,91,72,52,59,64,66,56,52,45,53,48,43,39,71,77,41,53,90,81,42,80,88,69,78,83,71,80,86,71,80,74,62,60,56,61,50,52,52,46,48,50,50,48,51,53,40,48,56,70,56,39,63,76,70,59,68,60,60,56,71,82,46,64,48,70,60,35,52,58,49,44,50,47,56,49,48,57,60,70,74,52,77,82,89,59,101,66,85,86,77,76,85,71,60,71,66,57,50,64,73,39,43,49,56,53,53,50,52,56,54,59,72,71,50,70,96,80,69,90,68,70,68,66,68,58,56,68,74,73,76,120